Protein AF-0000000078027512 (afdb_homodimer)

InterPro domains:
  IPR004375 NanQ anomerase/TabA/YiaL family [PF04074] (1-149)
  IPR004375 NanQ anomerase/TabA/YiaL family [PTHR34986] (1-151)
  IPR004375 NanQ anomerase/TabA/YiaL family [TIGR00022] (1-151)
  IPR037012 NanQ anomerase/TabA/YiaL superfamily [G3DSA:2.60.120.370] (1-152)
  IPR049827 N-acetylneuraminate anomerase NanQ [NF040884] (1-154)

Organism: NCBI:txid82991

Structure (mmCIF, N/CA/C/O backbone):
data_AF-0000000078027512-model_v1
#
loop_
_entity.id
_entity.type
_entity.pdbx_description
1 polymer 'YhcH/YjgK/YiaL family protein'
#
loop_
_atom_site.group_PDB
_atom_site.id
_atom_site.type_symbol
_atom_site.label_atom_id
_atom_site.label_alt_id
_atom_site.label_comp_id
_atom_site.label_asym_id
_atom_site.label_entity_id
_atom_site.label_seq_id
_atom_site.pdbx_PDB_ins_code
_atom_site.Cartn_x
_atom_site.Cartn_y
_atom_site.Cartn_z
_atom_site.occupancy
_atom_site.B_iso_or_equiv
_atom_site.auth_seq_id
_atom_site.auth_comp_id
_atom_site.auth_asym_id
_atom_site.auth_atom_id
_atom_site.pdbx_PDB_model_num
ATOM 1 N N . MET A 1 1 ? 4.836 1.42 1.969 1 97.38 1 MET A N 1
ATOM 2 C CA . MET A 1 1 ? 3.561 2.121 1.865 1 97.38 1 MET A CA 1
ATOM 3 C C . MET A 1 1 ? 2.398 1.188 2.191 1 97.38 1 MET A C 1
ATOM 5 O O . MET A 1 1 ? 2.389 0.031 1.768 1 97.38 1 MET A O 1
ATOM 9 N N . ILE A 1 2 ? 1.496 1.7 2.986 1 98.06 2 ILE A N 1
ATOM 10 C CA . ILE A 1 2 ? 0.327 0.929 3.395 1 98.06 2 ILE A CA 1
ATOM 11 C C . ILE A 1 2 ? -0.944 1.715 3.08 1 98.06 2 ILE A C 1
ATOM 13 O O . ILE A 1 2 ? -1.036 2.906 3.385 1 98.06 2 ILE A O 1
ATOM 17 N N . LEU A 1 3 ? -1.846 1.094 2.449 1 98.25 3 LEU A N 1
ATOM 18 C CA . LEU A 1 3 ? -3.152 1.674 2.156 1 98.25 3 LEU A CA 1
ATOM 19 C C . LEU A 1 3 ? -4.254 0.942 2.914 1 98.25 3 LEU A C 1
ATOM 21 O O . LEU A 1 3 ? -4.262 -0.29 2.969 1 98.25 3 LEU A O 1
ATOM 25 N N . GLY A 1 4 ? -5.164 1.677 3.535 1 97.25 4 GLY A N 1
ATOM 26 C CA . GLY A 1 4 ? -6.273 1.046 4.23 1 97.25 4 GLY A CA 1
ATOM 27 C C . GLY A 1 4 ? -7.461 1.971 4.426 1 97.25 4 GLY A C 1
ATOM 28 O O . GLY A 1 4 ? -7.48 3.082 3.891 1 97.25 4 GLY A O 1
ATOM 29 N N . LYS A 1 5 ? -8.5 1.439 5.086 1 97.25 5 LYS A N 1
ATOM 30 C CA . LYS A 1 5 ? -9.703 2.17 5.484 1 97.25 5 LYS A CA 1
ATOM 31 C C . LYS A 1 5 ? -9.844 2.209 7.004 1 97.25 5 LYS A C 1
ATOM 33 O O . LYS A 1 5 ? -9.602 1.207 7.68 1 97.25 5 LYS A O 1
ATOM 38 N N . VAL A 1 6 ? -10.281 3.365 7.457 1 97.25 6 VAL A N 1
ATOM 39 C CA . VAL A 1 6 ? -10.383 3.551 8.898 1 97.25 6 VAL A CA 1
ATOM 40 C C . VAL A 1 6 ? -11.438 2.609 9.469 1 97.25 6 VAL A C 1
ATOM 42 O O . VAL A 1 6 ? -11.383 2.236 10.648 1 97.25 6 VAL A O 1
ATOM 45 N N . THR A 1 7 ? -12.367 2.193 8.672 1 94.88 7 THR A N 1
ATOM 46 C CA . THR A 1 7 ? -13.453 1.334 9.133 1 94.88 7 THR A CA 1
ATOM 47 C C . THR A 1 7 ? -12.969 -0.097 9.328 1 94.88 7 THR A C 1
ATOM 49 O O . THR A 1 7 ? -13.68 -0.931 9.891 1 94.88 7 THR A O 1
ATOM 52 N N . GLU A 1 8 ? -11.727 -0.392 8.977 1 93.38 8 GLU A N 1
ATOM 53 C CA . GLU A 1 8 ? -11.242 -1.769 9.016 1 93.38 8 GLU A CA 1
ATOM 54 C C . GLU A 1 8 ? -10.125 -1.932 10.039 1 93.38 8 GLU A C 1
ATOM 56 O O . GLU A 1 8 ? -9.438 -2.957 10.062 1 93.38 8 GLU A O 1
ATOM 61 N N . LEU A 1 9 ? -9.891 -1.016 10.805 1 94.31 9 LEU A N 1
ATOM 62 C CA . LEU A 1 9 ? -8.727 -0.993 11.695 1 94.31 9 LEU A CA 1
ATOM 63 C C . LEU A 1 9 ? -8.797 -2.127 12.711 1 94.31 9 LEU A C 1
ATOM 65 O O . LEU A 1 9 ? -7.77 -2.689 13.094 1 94.31 9 LEU A O 1
ATOM 69 N N . ASN A 1 10 ? -10 -2.5 13.094 1 89.75 10 ASN A N 1
ATOM 70 C CA . ASN A 1 10 ? -10.156 -3.504 14.141 1 89.75 10 ASN A CA 1
ATOM 71 C C . ASN A 1 10 ? -9.82 -4.902 13.625 1 89.75 10 ASN A C 1
ATOM 73 O O . ASN A 1 10 ? -9.406 -5.77 14.398 1 89.75 10 ASN A O 1
ATOM 77 N N . GLU A 1 11 ? -9.969 -5.109 12.367 1 85.12 11 GLU A N 1
ATOM 78 C CA . GLU A 1 11 ? -9.781 -6.441 11.805 1 85.12 11 GLU A CA 1
ATOM 79 C C . GLU A 1 11 ? -8.5 -6.512 10.977 1 85.12 11 GLU A C 1
ATOM 81 O O . GLU A 1 11 ? -8.195 -7.547 10.375 1 85.12 11 GLU A O 1
ATOM 86 N N . GLN A 1 12 ? -7.801 -5.473 11.062 1 86.38 12 GLN A N 1
ATOM 87 C CA . GLN A 1 12 ? -6.605 -5.398 10.234 1 86.38 12 GLN A CA 1
ATOM 88 C C . GLN A 1 12 ? -5.48 -6.258 10.812 1 86.38 12 GLN A C 1
ATOM 90 O O . GLN A 1 12 ? -5.125 -6.117 11.984 1 86.38 12 GLN A O 1
ATOM 95 N N . SER A 1 13 ? -4.887 -7.078 9.969 1 89.56 13 SER A N 1
ATOM 96 C CA . SER A 1 13 ? -3.844 -7.977 10.445 1 89.56 13 SER A CA 1
ATOM 97 C C . SER A 1 13 ? -2.531 -7.754 9.703 1 89.56 13 SER A C 1
ATOM 99 O O . SER A 1 13 ? -1.524 -8.398 10.008 1 89.56 13 SER A O 1
ATOM 101 N N . GLY A 1 14 ? -2.529 -6.918 8.828 1 94.06 14 GLY A N 1
ATOM 102 C CA . GLY A 1 14 ? -1.329 -6.711 8.031 1 94.06 14 GLY A CA 1
ATOM 103 C C . GLY A 1 14 ? -0.45 -5.594 8.562 1 94.06 14 GLY A C 1
ATOM 104 O O . GLY A 1 14 ? 0.745 -5.543 8.266 1 94.06 14 GLY A O 1
ATOM 105 N N . ILE A 1 15 ? -0.996 -4.773 9.352 1 96 15 ILE A N 1
ATOM 106 C CA . ILE A 1 15 ? -0.313 -3.576 9.836 1 96 15 ILE A CA 1
ATOM 107 C C . ILE A 1 15 ? 0.211 -3.814 11.25 1 96 15 ILE A C 1
ATOM 109 O O . ILE A 1 15 ? -0.45 -4.469 12.062 1 96 15 ILE A O 1
ATOM 113 N N . ALA A 1 16 ? 1.387 -3.297 11.531 1 94.88 16 ALA A N 1
ATOM 114 C CA . ALA A 1 16 ? 1.956 -3.408 12.875 1 94.88 16 ALA A CA 1
ATOM 115 C C . ALA A 1 16 ? 0.979 -2.895 13.93 1 94.88 16 ALA A C 1
ATOM 117 O O . ALA A 1 16 ? 0.41 -1.811 13.781 1 94.88 16 ALA A O 1
ATOM 118 N N . PRO A 1 17 ? 0.836 -3.641 15.039 1 93.75 17 PRO A N 1
ATOM 119 C CA . PRO A 1 17 ? -0.148 -3.268 16.062 1 93.75 17 PRO A CA 1
ATOM 120 C C . PRO A 1 17 ? 0.073 -1.859 16.609 1 93.75 17 PRO A C 1
ATOM 122 O O . PRO A 1 17 ? -0.893 -1.147 16.891 1 93.75 17 PRO A O 1
ATOM 125 N N . GLN A 1 18 ? 1.284 -1.443 16.719 1 94 18 GLN A N 1
ATOM 126 C CA . GLN A 1 18 ? 1.573 -0.115 17.25 1 94 18 GLN A CA 1
ATOM 127 C C . GLN A 1 18 ? 1.031 0.975 16.328 1 94 18 GLN A C 1
ATOM 129 O O . GLN A 1 18 ? 0.491 1.979 16.797 1 94 18 GLN A O 1
ATOM 134 N N . LEU A 1 19 ? 1.172 0.803 15.07 1 96.12 19 LEU A N 1
ATOM 135 C CA . LEU A 1 19 ? 0.655 1.777 14.109 1 96.12 19 LEU A CA 1
ATOM 136 C C . LEU A 1 19 ? -0.869 1.811 14.141 1 96.12 19 LEU A C 1
ATOM 138 O O . LEU A 1 19 ? -1.472 2.885 14.07 1 96.12 19 LEU A O 1
ATOM 142 N N . LEU A 1 20 ? -1.466 0.638 14.266 1 96.44 20 LEU A N 1
ATOM 143 C CA . LEU A 1 20 ? -2.92 0.578 14.383 1 96.44 20 LEU A CA 1
ATOM 144 C C . LEU A 1 20 ? -3.404 1.355 15.602 1 96.44 20 LEU A C 1
ATOM 146 O O . LEU A 1 20 ? -4.379 2.104 15.516 1 96.44 20 LEU A O 1
ATOM 150 N N . ALA A 1 21 ? -2.715 1.137 16.656 1 96.19 21 ALA A N 1
ATOM 151 C CA . ALA A 1 21 ? -3.07 1.834 17.891 1 96.19 21 ALA A CA 1
ATOM 152 C C . ALA A 1 21 ? -2.951 3.346 17.719 1 96.19 21 ALA A C 1
ATOM 154 O O . ALA A 1 21 ? -3.799 4.102 18.203 1 96.19 21 ALA A O 1
ATOM 155 N N . ILE A 1 22 ? -1.945 3.791 17.062 1 97.38 22 ILE A N 1
ATOM 156 C CA . ILE A 1 22 ? -1.698 5.215 16.859 1 97.38 22 ILE A CA 1
ATOM 157 C C . ILE A 1 22 ? -2.803 5.805 15.984 1 97.38 22 ILE A C 1
ATOM 159 O O . ILE A 1 22 ? -3.324 6.883 16.281 1 97.38 22 ILE A O 1
ATOM 163 N N . ILE A 1 23 ? -3.168 5.137 14.914 1 98.25 23 ILE A N 1
ATOM 164 C CA . ILE A 1 23 ? -4.238 5.605 14.047 1 98.25 23 ILE A CA 1
ATOM 165 C C . ILE A 1 23 ? -5.539 5.723 14.836 1 98.25 23 ILE A C 1
ATOM 167 O O . ILE A 1 23 ? -6.234 6.734 14.758 1 98.25 23 ILE A O 1
ATOM 171 N N . LYS A 1 24 ? -5.867 4.664 15.609 1 97.94 24 LYS A N 1
ATOM 172 C CA . LYS A 1 24 ? -7.082 4.668 16.422 1 97.94 24 LYS A CA 1
ATOM 173 C C . LYS A 1 24 ? -7.082 5.828 17.406 1 97.94 24 LYS A C 1
ATOM 175 O O . LYS A 1 24 ? -8.102 6.496 17.578 1 97.94 24 LYS A O 1
ATOM 180 N N . GLN A 1 25 ? -5.945 6.027 18.031 1 98.06 25 GLN A N 1
ATOM 181 C CA . GLN A 1 25 ? -5.812 7.129 18.969 1 98.06 25 GLN A CA 1
ATOM 182 C C . GLN A 1 25 ? -6.066 8.469 18.281 1 98.06 25 GLN A C 1
ATOM 184 O O . GLN A 1 25 ? -6.773 9.328 18.828 1 98.06 25 GLN A O 1
ATOM 189 N N . ALA A 1 26 ? -5.484 8.68 17.188 1 98.5 26 ALA A N 1
ATOM 190 C CA . ALA A 1 26 ? -5.656 9.93 16.438 1 98.5 26 ALA A CA 1
ATOM 191 C C . ALA A 1 26 ? -7.113 10.125 16.031 1 98.5 26 ALA A C 1
ATOM 193 O O . ALA A 1 26 ? -7.656 11.227 16.156 1 98.5 26 ALA A O 1
ATOM 194 N N . LEU A 1 27 ? -7.754 9.078 15.586 1 98.25 27 LEU A N 1
ATOM 195 C CA . LEU A 1 27 ? -9.133 9.148 15.109 1 98.25 27 LEU A CA 1
ATOM 196 C C . LEU A 1 27 ? -10.086 9.422 16.266 1 98.25 27 LEU A C 1
ATOM 198 O O . LEU A 1 27 ? -11.133 10.047 16.078 1 98.25 27 LEU A O 1
ATOM 202 N N . ALA A 1 28 ? -9.742 8.922 17.391 1 98 28 ALA A N 1
ATOM 203 C CA . ALA A 1 28 ? -10.57 9.141 18.578 1 98 28 ALA A CA 1
ATOM 204 C C . ALA A 1 28 ? -10.68 10.633 18.891 1 98 28 ALA A C 1
ATOM 206 O O . ALA A 1 28 ? -11.625 11.062 19.562 1 98 28 ALA A O 1
ATOM 207 N N . LEU A 1 29 ? -9.766 11.477 18.406 1 98.25 29 LEU A N 1
ATOM 208 C CA . LEU A 1 29 ? -9.797 12.914 18.625 1 98.25 29 LEU A CA 1
ATOM 209 C C . LEU A 1 29 ? -10.742 13.594 17.641 1 98.25 29 LEU A C 1
ATOM 211 O O . LEU A 1 29 ? -10.922 14.812 17.688 1 98.25 29 LEU A O 1
ATOM 215 N N . ARG A 1 30 ? -11.32 12.891 16.734 1 98.38 30 ARG A N 1
ATOM 216 C CA . ARG A 1 30 ? -12.297 13.367 15.758 1 98.38 30 ARG A CA 1
ATOM 217 C C . ARG A 1 30 ? -11.719 14.5 14.922 1 98.38 30 ARG A C 1
ATOM 219 O O . ARG A 1 30 ? -12.234 15.617 14.938 1 98.38 30 ARG A O 1
ATOM 226 N N . PRO A 1 31 ? -10.727 14.117 14.133 1 98.44 31 PRO A N 1
ATOM 227 C CA . PRO A 1 31 ? -10.031 15.148 13.367 1 98.44 31 PRO A CA 1
ATOM 228 C C . PRO A 1 31 ? -10.977 15.977 12.5 1 98.44 31 PRO A C 1
ATOM 230 O O . PRO A 1 31 ? -10.688 17.141 12.195 1 98.44 31 PRO A O 1
ATOM 233 N N . GLU A 1 32 ? -12.086 15.445 12.086 1 97.69 32 GLU A N 1
ATOM 234 C CA . GLU A 1 32 ? -13.047 16.156 11.25 1 97.69 32 GLU A CA 1
ATOM 235 C C . GLU A 1 32 ? -13.633 17.359 11.984 1 97.69 32 GLU A C 1
ATOM 237 O O . GLU A 1 32 ? -14.211 18.25 11.367 1 97.69 32 GLU A O 1
ATOM 242 N N . THR A 1 33 ? -13.5 17.406 13.297 1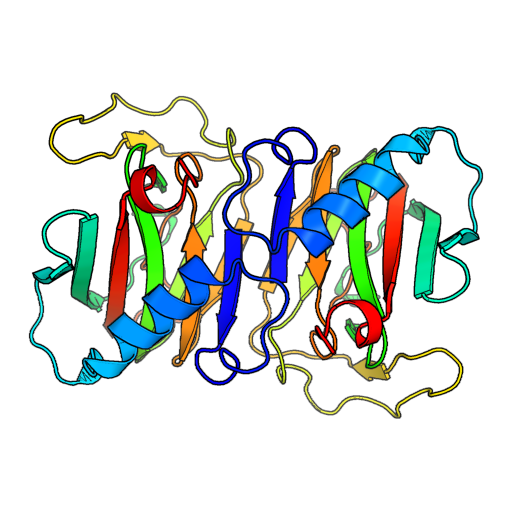 98.12 33 THR A N 1
ATOM 243 C CA . THR A 1 33 ? -14.086 18.469 14.102 1 98.12 33 THR A CA 1
ATOM 244 C C . THR A 1 33 ? -13.008 19.438 14.57 1 98.12 33 THR A C 1
ATOM 246 O O . THR A 1 33 ? -13.312 20.453 15.219 1 98.12 33 THR A O 1
ATOM 249 N N . LEU A 1 34 ? -11.789 19.172 14.328 1 98.12 34 LEU A N 1
ATOM 250 C CA . LEU A 1 34 ? -10.68 19.984 14.812 1 98.12 34 LEU A CA 1
ATOM 251 C C . LEU A 1 34 ? -10.375 21.125 13.844 1 98.12 34 LEU A C 1
ATOM 253 O O . LEU A 1 34 ? -10.586 20.984 12.633 1 98.12 34 LEU A O 1
ATOM 257 N N . SER A 1 35 ? -9.883 22.234 14.375 1 97.75 35 SER A N 1
ATOM 258 C CA . SER A 1 35 ? -9.414 23.344 13.539 1 97.75 35 SER A CA 1
ATOM 259 C C . SER A 1 35 ? -8.148 22.953 12.773 1 97.75 35 SER A C 1
ATOM 261 O O . SER A 1 35 ? -7.414 22.062 13.188 1 97.75 35 SER A O 1
ATOM 263 N N . ALA A 1 36 ? -7.941 23.672 11.711 1 97.94 36 ALA A N 1
ATOM 264 C CA . ALA A 1 36 ? -6.707 23.469 10.961 1 97.94 36 ALA A CA 1
ATOM 265 C C . ALA A 1 36 ? -5.484 23.781 11.82 1 97.94 36 ALA A C 1
ATOM 267 O O . ALA A 1 36 ? -5.512 24.703 12.633 1 97.94 36 ALA A O 1
ATOM 268 N N . GLY A 1 37 ? -4.441 23.031 11.578 1 98.31 37 GLY A N 1
ATOM 269 C CA . GLY A 1 37 ? -3.211 23.234 12.328 1 98.31 37 GLY A CA 1
ATOM 270 C C . GLY A 1 37 ? -2.74 22 13.055 1 98.31 37 GLY A C 1
ATOM 271 O O . GLY A 1 37 ? -3.229 20.891 12.797 1 98.31 37 GLY A O 1
ATOM 272 N N . ARG A 1 38 ? -1.693 22.172 13.906 1 98.19 38 ARG A N 1
ATOM 273 C CA . ARG A 1 38 ? -1.046 21.078 14.625 1 98.19 38 ARG A CA 1
ATOM 274 C C . ARG A 1 38 ? -1.801 20.734 15.906 1 98.19 38 ARG A C 1
ATOM 276 O O . ARG A 1 38 ? -2.18 21.625 16.656 1 98.19 38 ARG A O 1
ATOM 283 N N . HIS A 1 39 ? -2.045 19.516 16.141 1 98.56 39 HIS A N 1
ATOM 284 C CA . HIS A 1 39 ? -2.629 18.969 17.359 1 98.56 39 HIS A CA 1
ATOM 285 C C . HIS A 1 39 ? -1.758 17.859 17.953 1 98.56 39 HIS A C 1
ATOM 287 O O . HIS A 1 39 ? -1.543 16.828 17.312 1 98.56 39 HIS A O 1
ATOM 293 N N . GLU A 1 40 ? -1.324 18.031 19.188 1 98 40 GLU A N 1
ATOM 294 C CA . GLU A 1 40 ? -0.452 17.047 19.828 1 98 40 GLU A CA 1
ATOM 295 C C . GLU A 1 40 ? -1.237 15.828 20.281 1 98 40 GLU A C 1
ATOM 297 O O . GLU A 1 40 ? -2.369 15.945 20.766 1 98 40 GLU A O 1
ATOM 302 N N . ILE A 1 41 ? -0.723 14.727 20.188 1 97.31 41 ILE A N 1
ATOM 303 C CA . ILE A 1 41 ? -1.259 13.469 20.703 1 97.31 41 ILE A CA 1
ATOM 304 C C . ILE A 1 41 ? -0.346 12.93 21.797 1 97.31 41 ILE A C 1
ATOM 306 O O . ILE A 1 41 ? -0.803 12.641 22.906 1 97.31 41 ILE A O 1
ATOM 310 N N . ASP A 1 42 ? 0.931 12.797 21.578 1 96.69 42 ASP A N 1
ATOM 311 C CA . ASP A 1 42 ? 1.979 12.422 22.531 1 96.69 42 ASP A CA 1
ATOM 312 C C . ASP A 1 42 ? 3.219 13.297 22.344 1 96.69 42 ASP A C 1
ATOM 314 O O . ASP A 1 42 ? 4.289 12.789 22 1 96.69 42 ASP A O 1
ATOM 318 N N . GLY A 1 43 ? 3.01 14.578 22.609 1 95.94 43 GLY A N 1
ATOM 319 C CA . GLY A 1 43 ? 4.082 15.547 22.438 1 95.94 43 GLY A CA 1
ATOM 320 C C . GLY A 1 43 ? 4.602 15.617 21.016 1 95.94 43 GLY A C 1
ATOM 321 O O . GLY A 1 43 ? 3.816 15.727 20.078 1 95.94 43 GLY A O 1
ATOM 322 N N . ASP A 1 44 ? 5.988 15.539 20.922 1 95.81 44 ASP A N 1
ATOM 323 C CA . ASP A 1 44 ? 6.629 15.625 19.609 1 95.81 44 ASP A CA 1
ATOM 324 C C . ASP A 1 44 ? 6.789 14.242 18.984 1 95.81 44 ASP A C 1
ATOM 326 O O . ASP A 1 44 ? 7.164 14.117 17.828 1 95.81 44 ASP A O 1
ATOM 330 N N . ASP A 1 45 ? 6.418 13.273 19.719 1 97.06 45 ASP A N 1
ATOM 331 C CA . ASP A 1 45 ? 6.562 11.922 19.188 1 97.06 45 ASP A CA 1
ATOM 332 C C . ASP A 1 45 ? 5.406 11.57 18.25 1 97.06 45 ASP A C 1
ATOM 334 O O . ASP A 1 45 ? 5.594 10.859 17.266 1 97.06 45 ASP A O 1
ATOM 338 N N . ILE A 1 46 ? 4.254 11.992 18.594 1 98.19 46 ILE A N 1
ATOM 339 C CA . ILE A 1 46 ? 3.057 11.781 17.797 1 98.19 46 ILE A CA 1
ATOM 340 C C . ILE A 1 46 ? 2.191 13.039 17.797 1 98.19 46 ILE A C 1
ATOM 342 O O . ILE A 1 46 ? 1.818 13.531 18.875 1 98.19 46 ILE A O 1
ATOM 346 N N . PHE A 1 47 ? 1.937 13.539 16.656 1 98.56 47 PHE A N 1
ATOM 347 C CA . PHE A 1 47 ? 1.011 14.656 16.5 1 98.56 47 PHE A CA 1
ATOM 348 C C . PHE A 1 47 ? 0.308 14.586 15.148 1 98.56 47 PHE A C 1
ATOM 350 O O . PHE A 1 47 ? 0.619 13.727 14.328 1 98.56 47 PHE A O 1
ATOM 357 N N . MET A 1 48 ? -0.68 15.422 14.922 1 98.69 48 MET A N 1
ATOM 358 C CA . MET A 1 48 ? -1.365 15.438 13.633 1 98.69 48 MET A CA 1
ATOM 359 C C . MET A 1 48 ? -1.55 16.875 13.133 1 98.69 48 MET A C 1
ATOM 361 O O . MET A 1 48 ? -1.759 17.781 13.93 1 98.69 48 MET A O 1
ATOM 365 N N . ASN A 1 49 ? -1.381 17.078 11.93 1 98.62 49 ASN A N 1
ATOM 366 C CA . ASN A 1 49 ? -1.731 18.312 11.234 1 98.62 49 ASN A CA 1
ATOM 367 C C . ASN A 1 49 ? -3.059 18.172 10.492 1 98.62 49 ASN A C 1
ATOM 369 O O . ASN A 1 49 ? -3.205 17.312 9.617 1 98.62 49 ASN A O 1
ATOM 373 N N . VAL A 1 50 ? -3.992 18.953 10.914 1 98.75 50 VAL A N 1
ATOM 374 C CA . VAL A 1 50 ? -5.27 19.016 10.211 1 98.75 50 VAL A CA 1
ATOM 375 C C . VAL A 1 50 ? -5.242 20.156 9.188 1 98.75 50 VAL A C 1
ATOM 377 O O . VAL A 1 50 ? -4.828 21.266 9.5 1 98.75 50 VAL A O 1
ATOM 380 N N . MET A 1 51 ? -5.688 19.844 7.98 1 98.44 51 MET A N 1
ATOM 381 C CA . MET A 1 51 ? -5.562 20.828 6.914 1 98.44 51 MET A CA 1
ATOM 382 C C . MET A 1 51 ? -6.762 20.766 5.969 1 98.44 51 MET A C 1
ATOM 384 O O . MET A 1 51 ? -7.324 19.703 5.746 1 98.44 51 MET A O 1
ATOM 388 N N . THR A 1 52 ? -7.125 21.891 5.422 1 98.5 52 THR A N 1
ATOM 389 C CA . THR A 1 52 ? -8.094 22.062 4.344 1 98.5 52 THR A CA 1
ATOM 390 C C . THR A 1 52 ? -7.508 22.922 3.219 1 98.5 52 THR A C 1
ATOM 392 O O . THR A 1 52 ? -7.039 24.031 3.455 1 98.5 52 THR A O 1
ATOM 395 N N . PHE A 1 53 ? -7.488 22.391 2.01 1 98.62 53 PHE A N 1
ATOM 396 C CA . PHE A 1 53 ? -6.93 23.141 0.892 1 98.62 53 PHE A CA 1
ATOM 397 C C . PHE A 1 53 ? -7.438 22.594 -0.436 1 98.62 53 PHE A C 1
ATOM 399 O O . PHE A 1 53 ? -8.062 21.531 -0.479 1 98.62 53 PHE A O 1
ATOM 406 N N . GLU A 1 54 ? -7.23 23.266 -1.463 1 98.75 54 GLU A N 1
ATOM 407 C CA . GLU A 1 54 ? -7.605 22.844 -2.809 1 98.75 54 GLU A CA 1
ATOM 408 C C . GLU A 1 54 ? -6.551 21.922 -3.414 1 98.75 54 GLU A C 1
ATOM 410 O O . GLU A 1 54 ? -5.352 22.188 -3.311 1 98.75 54 GLU A O 1
ATOM 415 N N . THR A 1 55 ? -6.969 20.828 -3.982 1 98.81 55 THR A N 1
ATOM 416 C CA . THR A 1 55 ? -6.027 19.969 -4.684 1 98.81 55 THR A CA 1
ATOM 417 C C . THR A 1 55 ? -5.418 20.703 -5.883 1 98.81 55 THR A C 1
ATOM 419 O O . THR A 1 55 ? -6.008 21.656 -6.402 1 98.81 55 THR A O 1
ATOM 422 N N . ALA A 1 56 ? -4.273 20.281 -6.297 1 98.81 56 ALA A N 1
ATOM 423 C CA . ALA A 1 56 ? -3.566 20.922 -7.41 1 98.81 56 ALA A CA 1
ATOM 424 C C . ALA A 1 56 ? -3.078 19.875 -8.414 1 98.81 56 ALA A C 1
ATOM 426 O O . ALA A 1 56 ? -3.039 18.688 -8.109 1 98.81 56 ALA A O 1
ATOM 427 N N . GLU A 1 57 ? -2.713 20.328 -9.555 1 98.62 57 GLU A N 1
ATOM 428 C CA . GLU A 1 57 ? -2.158 19.438 -10.562 1 98.62 57 GLU A CA 1
ATOM 429 C C . GLU A 1 57 ? -0.894 18.75 -10.055 1 98.62 57 GLU A C 1
ATOM 431 O O . GLU A 1 57 ? -0.012 19.406 -9.492 1 98.62 57 GLU A O 1
ATOM 436 N N . PRO A 1 58 ? -0.801 17.484 -10.305 1 98 58 PRO A N 1
ATOM 437 C CA . PRO A 1 58 ? 0.405 16.781 -9.859 1 98 58 PRO A CA 1
ATOM 438 C C . PRO A 1 58 ? 1.688 17.438 -10.367 1 98 58 PRO A C 1
ATOM 440 O O . PRO A 1 58 ? 2.689 17.484 -9.648 1 98 58 PRO A O 1
ATOM 443 N N . GLU A 1 59 ? 1.683 17.906 -11.578 1 97 59 GLU A N 1
ATOM 444 C CA . GLU A 1 59 ? 2.873 18.469 -12.211 1 97 59 GLU A CA 1
ATOM 445 C C . GLU A 1 59 ? 3.314 19.75 -11.516 1 97 59 GLU A C 1
ATOM 447 O O . GLU A 1 59 ? 4.453 20.188 -11.68 1 97 59 GLU A O 1
ATOM 452 N N . SER A 1 60 ? 2.424 20.406 -10.812 1 97.94 60 SER A N 1
ATOM 453 C CA . SER A 1 60 ? 2.738 21.656 -10.133 1 97.94 60 SER A CA 1
ATOM 454 C C . SER A 1 60 ? 3.295 21.406 -8.734 1 97.94 60 SER A C 1
ATOM 456 O O . SER A 1 60 ? 3.682 22.344 -8.039 1 97.94 60 SER A O 1
ATOM 458 N N . LYS A 1 61 ? 3.363 20.188 -8.297 1 98.06 61 LYS A N 1
ATOM 459 C CA . LYS A 1 61 ? 3.807 19.828 -6.953 1 98.06 61 LYS A CA 1
ATOM 460 C C . LYS A 1 61 ? 5.086 19 -7.004 1 98.06 61 LYS A C 1
ATOM 462 O O . LYS A 1 61 ? 5.441 18.453 -8.055 1 98.06 61 LYS A O 1
ATOM 467 N N . ARG A 1 62 ? 5.715 18.906 -5.859 1 98.44 62 ARG A N 1
ATOM 468 C CA . ARG A 1 62 ? 6.934 18.109 -5.715 1 98.44 62 ARG A CA 1
ATOM 469 C C . ARG A 1 62 ? 6.742 17 -4.691 1 98.44 62 ARG A C 1
ATOM 471 O O . ARG A 1 62 ? 5.82 17.047 -3.875 1 98.44 62 ARG A O 1
ATOM 478 N N . TYR A 1 63 ? 7.574 15.977 -4.867 1 98.75 63 TYR A N 1
ATOM 479 C CA . TYR A 1 63 ? 7.602 14.93 -3.857 1 98.75 63 TYR A CA 1
ATOM 480 C C . TYR A 1 63 ? 8.336 15.391 -2.607 1 98.75 63 TYR A C 1
ATOM 482 O O . TYR A 1 63 ? 9.367 16.062 -2.697 1 98.75 63 TYR A O 1
ATOM 490 N N . GLU A 1 64 ? 7.832 15 -1.509 1 98.62 64 GLU A N 1
ATOM 491 C CA . GLU A 1 64 ? 8.531 15.188 -0.243 1 98.62 64 GLU A CA 1
ATOM 492 C C . GLU A 1 64 ? 8.867 13.852 0.408 1 98.62 64 GLU A C 1
ATOM 494 O O . GLU A 1 64 ? 8.172 12.859 0.18 1 98.62 64 GLU A O 1
ATOM 499 N N . GLN A 1 65 ? 9.812 13.859 1.177 1 97.38 65 GLN A N 1
ATOM 500 C CA . GLN A 1 65 ? 10.18 12.703 1.982 1 97.38 65 GLN A CA 1
ATOM 501 C C . GLN A 1 65 ? 10.727 13.125 3.344 1 97.38 65 GLN A C 1
ATOM 503 O O . GLN A 1 65 ? 11.305 14.203 3.475 1 97.38 65 GLN A O 1
ATOM 508 N N . HIS A 1 66 ? 10.461 12.305 4.309 1 98.06 66 HIS A N 1
ATOM 509 C CA . HIS A 1 66 ? 10.906 12.562 5.676 1 98.06 66 HIS A CA 1
ATOM 510 C C . HIS A 1 66 ? 11.914 11.516 6.133 1 98.06 66 HIS A C 1
ATOM 512 O O . HIS A 1 66 ? 12 10.43 5.547 1 98.06 66 HIS A O 1
ATOM 518 N N . ARG A 1 67 ? 12.727 11.852 7.195 1 96.25 67 ARG A N 1
ATOM 519 C CA . ARG A 1 67 ? 13.703 10.914 7.746 1 96.25 67 ARG A CA 1
ATOM 520 C C . ARG A 1 67 ? 13.352 10.539 9.18 1 96.25 67 ARG A C 1
ATOM 522 O O . ARG A 1 67 ? 13.68 9.445 9.641 1 96.25 67 ARG A O 1
ATOM 529 N N . GLU A 1 68 ? 12.695 11.398 9.82 1 96.75 68 GLU A N 1
ATOM 530 C CA . GLU A 1 68 ? 12.461 11.219 11.25 1 96.75 68 GLU A CA 1
ATOM 531 C C . GLU A 1 68 ? 11.039 10.719 11.516 1 96.75 68 GLU A C 1
ATOM 533 O O . GLU A 1 68 ? 10.82 9.914 12.422 1 96.75 68 GLU A O 1
ATOM 538 N N . TYR A 1 69 ? 10.133 11.219 10.727 1 97.56 69 TYR A N 1
ATOM 539 C CA . TYR A 1 69 ? 8.727 10.898 10.961 1 97.56 69 TYR A CA 1
ATOM 540 C C . TYR A 1 69 ? 8.156 10.07 9.812 1 97.56 69 TYR A C 1
ATOM 542 O O . TYR A 1 69 ? 8.539 10.266 8.656 1 97.56 69 TYR A O 1
ATOM 550 N N . LEU A 1 70 ? 7.312 9.18 10.148 1 97.31 70 LEU A N 1
ATOM 551 C CA . LEU A 1 70 ? 6.434 8.664 9.102 1 97.31 70 LEU A CA 1
ATOM 552 C C . LEU A 1 70 ? 5.133 9.461 9.047 1 97.31 70 LEU A C 1
ATOM 554 O O . LEU A 1 70 ? 4.754 10.109 10.023 1 97.31 70 LEU A O 1
ATOM 558 N N . ASP A 1 71 ? 4.523 9.484 7.898 1 98.44 71 ASP A N 1
ATOM 559 C CA . ASP A 1 71 ? 3.264 10.18 7.652 1 98.44 71 ASP A CA 1
ATOM 560 C C . ASP A 1 71 ? 2.107 9.195 7.508 1 98.44 71 ASP A C 1
ATOM 562 O O . ASP A 1 71 ? 2.156 8.289 6.672 1 98.44 71 ASP A O 1
ATOM 566 N N . ILE A 1 72 ? 1.107 9.359 8.273 1 98.69 72 ILE A N 1
ATOM 567 C CA . ILE A 1 72 ? -0.173 8.703 8.023 1 98.69 72 ILE A CA 1
ATOM 568 C C . ILE A 1 72 ? -1.181 9.727 7.5 1 98.69 72 ILE A C 1
ATOM 570 O O . ILE A 1 72 ? -1.66 10.578 8.258 1 98.69 72 ILE A O 1
ATOM 574 N N . GLN A 1 73 ? -1.442 9.656 6.246 1 98.81 73 GLN A N 1
ATOM 575 C CA . GLN A 1 73 ? -2.389 10.539 5.57 1 98.81 73 GLN A CA 1
ATOM 576 C C . GLN A 1 73 ? -3.811 9.992 5.664 1 98.81 73 GLN A C 1
ATOM 578 O O . GLN A 1 73 ? -4.098 8.906 5.164 1 98.81 73 GLN A O 1
ATOM 583 N N . VAL A 1 74 ? -4.688 10.695 6.289 1 98.88 74 VAL A N 1
ATOM 584 C CA . VAL A 1 74 ? -6.09 10.297 6.398 1 98.88 74 VAL A CA 1
ATOM 585 C C . VAL A 1 74 ? -6.969 11.312 5.676 1 98.88 74 VAL A C 1
ATOM 587 O O . VAL A 1 74 ? -7 12.492 6.043 1 98.88 74 VAL A O 1
ATOM 590 N N . LEU A 1 75 ? -7.691 10.867 4.742 1 98.94 75 LEU A N 1
ATOM 591 C CA . LEU A 1 75 ? -8.578 11.781 4.031 1 98.94 75 LEU A CA 1
ATOM 592 C C . LEU A 1 75 ? -9.938 11.859 4.715 1 98.94 75 LEU A C 1
ATOM 594 O O . LEU A 1 75 ? -10.602 10.836 4.91 1 98.94 75 LEU A O 1
ATOM 598 N N . ILE A 1 76 ? -10.328 13.008 5.039 1 98.75 76 ILE A N 1
ATOM 599 C CA . ILE A 1 76 ? -11.57 13.227 5.77 1 98.75 76 ILE A CA 1
ATOM 600 C C . ILE A 1 76 ? -12.695 13.562 4.789 1 98.75 76 ILE A C 1
ATOM 602 O O . ILE A 1 76 ? -13.797 13.016 4.891 1 98.75 76 ILE A O 1
ATOM 606 N N . SER A 1 77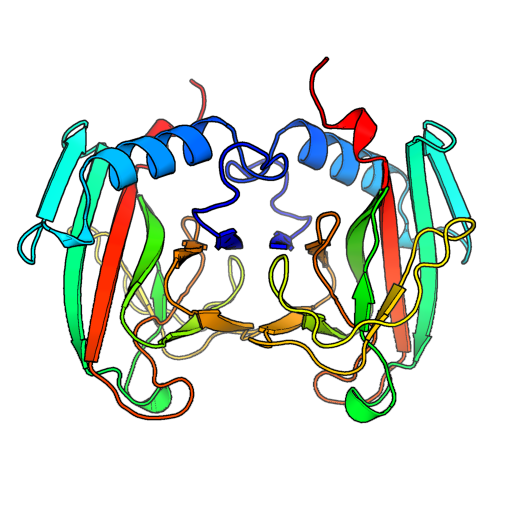 ? -12.469 14.445 3.85 1 98.62 77 SER A N 1
ATOM 607 C CA . SER A 1 77 ? -13.453 14.781 2.826 1 98.62 77 SER A CA 1
ATOM 608 C C . SER A 1 77 ? -12.781 15.109 1.499 1 98.62 77 SER A C 1
ATOM 610 O O . SER A 1 77 ? -11.617 15.508 1.469 1 98.62 77 SER A O 1
ATOM 612 N N . GLY A 1 78 ? -13.602 14.938 0.398 1 98.44 78 GLY A N 1
ATOM 613 C CA . GLY A 1 78 ? -13.109 15.141 -0.956 1 98.44 78 GLY A CA 1
ATOM 614 C C . GLY A 1 78 ? -12.469 13.898 -1.549 1 98.44 78 GLY A C 1
ATOM 615 O O . GLY A 1 78 ? -12.805 12.781 -1.165 1 98.44 78 GLY A O 1
ATOM 616 N N . GLU A 1 79 ? -11.688 14.109 -2.641 1 98.62 79 GLU A N 1
ATOM 617 C CA . GLU A 1 79 ? -10.906 13.078 -3.309 1 98.62 79 GLU A CA 1
ATOM 618 C C . GLU A 1 79 ? -9.477 13.555 -3.562 1 98.62 79 GLU A C 1
ATOM 620 O O . GLU A 1 79 ? -9.258 14.703 -3.936 1 98.62 79 GLU A O 1
ATOM 625 N N . GLU A 1 80 ? -8.602 12.633 -3.352 1 98.75 80 GLU A N 1
ATOM 626 C CA . GLU A 1 80 ? -7.195 13.023 -3.441 1 98.75 80 GLU A CA 1
ATOM 627 C C . GLU A 1 80 ? -6.375 11.977 -4.184 1 98.75 80 GLU A C 1
ATOM 629 O O . GLU A 1 80 ? -6.512 10.781 -3.93 1 98.75 80 GLU A O 1
ATOM 634 N N . ARG A 1 81 ? -5.586 12.438 -5.051 1 98.75 81 ARG A N 1
ATOM 635 C CA . ARG A 1 81 ? -4.531 11.617 -5.641 1 98.75 81 ARG A CA 1
ATOM 636 C C . ARG A 1 81 ? -3.205 11.836 -4.922 1 98.75 81 ARG A C 1
ATOM 638 O O . ARG A 1 81 ? -2.848 12.969 -4.594 1 98.75 81 ARG A O 1
ATOM 645 N N . ILE A 1 82 ? -2.486 10.812 -4.633 1 98.75 82 ILE A N 1
ATOM 646 C CA . ILE A 1 82 ? -1.138 10.867 -4.082 1 98.75 82 ILE A CA 1
ATOM 647 C C . ILE A 1 82 ? -0.191 10.039 -4.949 1 98.75 82 ILE A C 1
ATOM 649 O O . ILE A 1 82 ? -0.387 8.836 -5.121 1 98.75 82 ILE A O 1
ATOM 653 N N . ASP A 1 83 ? 0.785 10.68 -5.512 1 98.62 83 ASP A N 1
ATOM 654 C CA . ASP A 1 83 ? 1.881 9.961 -6.152 1 98.62 83 ASP A CA 1
ATOM 655 C C . ASP A 1 83 ? 3 9.664 -5.156 1 98.62 83 ASP A C 1
ATOM 657 O O . ASP A 1 83 ? 3.279 10.477 -4.27 1 98.62 83 ASP A O 1
ATOM 661 N N . PHE A 1 84 ? 3.584 8.508 -5.328 1 98.81 84 PHE A N 1
ATOM 662 C CA . PHE A 1 84 ? 4.664 8.18 -4.406 1 98.81 84 PHE A CA 1
ATOM 663 C C . PHE A 1 84 ? 5.637 7.195 -5.043 1 98.81 84 PHE A C 1
ATOM 665 O O . PHE A 1 84 ? 5.43 6.75 -6.172 1 98.81 84 PHE A O 1
ATOM 672 N N . GLY A 1 85 ? 6.727 6.977 -4.402 1 98.06 85 GLY A N 1
ATOM 673 C CA . GLY A 1 85 ? 7.691 5.934 -4.719 1 98.06 85 GLY A CA 1
ATOM 674 C C . GLY A 1 85 ? 8.141 5.145 -3.506 1 98.06 85 GLY A C 1
ATOM 675 O O . GLY A 1 85 ? 8.062 5.633 -2.377 1 98.06 85 GLY A O 1
ATOM 676 N N . PRO A 1 86 ? 8.523 3.867 -3.816 1 96.62 86 PRO A N 1
ATOM 677 C CA . PRO A 1 86 ? 9.094 3.096 -2.709 1 96.62 86 PRO A CA 1
ATOM 678 C C . PRO A 1 86 ? 10.406 3.682 -2.193 1 96.62 86 PRO A C 1
ATOM 680 O O . PRO A 1 86 ? 10.883 4.695 -2.713 1 96.62 86 PRO A O 1
ATOM 683 N N . LEU A 1 87 ? 10.875 3.102 -1.096 1 94.12 87 LEU A N 1
ATOM 684 C CA . LEU A 1 87 ? 12.133 3.533 -0.505 1 94.12 87 LEU A CA 1
ATOM 685 C C . LEU A 1 87 ? 13.234 3.6 -1.56 1 94.12 87 LEU A C 1
ATOM 687 O O . LEU A 1 87 ? 13.422 2.654 -2.328 1 94.12 87 LEU A O 1
ATOM 691 N N . GLY A 1 88 ? 13.945 4.73 -1.617 1 93.12 88 GLY A N 1
ATOM 692 C CA . GLY A 1 88 ? 15.07 4.879 -2.525 1 93.12 88 GLY A CA 1
ATOM 693 C C . GLY A 1 88 ? 14.656 5.309 -3.922 1 93.12 88 GLY A C 1
ATOM 694 O O . GLY A 1 88 ? 15.5 5.41 -4.816 1 93.12 88 GLY A O 1
ATOM 695 N N . ALA A 1 89 ? 13.453 5.621 -4.172 1 97.06 89 ALA A N 1
ATOM 696 C CA . ALA A 1 89 ? 12.945 5.879 -5.516 1 97.06 89 ALA A CA 1
ATOM 697 C C . ALA A 1 89 ? 13.25 7.309 -5.957 1 97.06 89 ALA A C 1
ATOM 699 O O . ALA A 1 89 ? 13.156 7.633 -7.141 1 97.06 89 ALA A O 1
ATOM 700 N N . ALA A 1 90 ? 13.516 8.188 -4.992 1 97.81 90 ALA A N 1
ATOM 701 C CA . ALA A 1 90 ? 13.758 9.586 -5.336 1 97.81 90 ALA A CA 1
ATOM 702 C C . ALA A 1 90 ? 14.977 9.734 -6.242 1 97.81 90 ALA A C 1
ATOM 704 O O . ALA A 1 90 ? 16.031 9.156 -5.969 1 97.81 90 ALA A O 1
ATOM 705 N N . ILE A 1 91 ? 14.828 10.453 -7.223 1 97.62 91 ILE A N 1
ATOM 706 C CA . ILE A 1 91 ? 15.93 10.734 -8.148 1 97.62 91 ILE A CA 1
ATOM 707 C C . ILE A 1 91 ? 16.453 12.148 -7.906 1 97.62 91 ILE A C 1
ATOM 709 O O . ILE A 1 91 ? 15.711 13.117 -8.016 1 97.62 91 ILE A O 1
ATOM 713 N N . ALA A 1 92 ? 17.703 12.289 -7.578 1 96.94 92 ALA A N 1
ATOM 714 C CA . ALA A 1 92 ? 18.406 13.555 -7.371 1 96.94 92 ALA A CA 1
ATOM 715 C C . ALA A 1 92 ? 17.641 14.461 -6.414 1 96.94 92 ALA A C 1
ATOM 717 O O . ALA A 1 92 ? 17.297 15.594 -6.766 1 96.94 92 ALA A O 1
ATOM 718 N N . PRO A 1 93 ? 17.406 13.961 -5.234 1 96.94 93 PRO A N 1
ATOM 719 C CA . PRO A 1 93 ? 16.688 14.789 -4.273 1 96.94 93 PRO A CA 1
ATOM 720 C C . PRO A 1 93 ? 17.453 16.047 -3.867 1 96.94 93 PRO A C 1
ATOM 722 O O . PRO A 1 93 ? 18.688 16.062 -3.955 1 96.94 93 PRO A O 1
ATOM 725 N N . ASP A 1 94 ? 16.703 17.062 -3.414 1 97.56 94 ASP A N 1
ATOM 726 C CA . ASP A 1 94 ? 17.297 18.297 -2.898 1 97.56 94 ASP A CA 1
ATOM 727 C C . ASP A 1 94 ? 17.953 18.078 -1.54 1 97.56 94 ASP A C 1
ATOM 729 O O . ASP A 1 94 ? 18 16.938 -1.048 1 97.56 94 ASP A O 1
ATOM 733 N N . THR A 1 95 ? 18.391 19.156 -1.046 1 97.38 95 THR A N 1
ATOM 734 C CA . THR A 1 95 ? 19.031 19.109 0.266 1 97.38 95 THR A CA 1
ATOM 735 C C . THR A 1 95 ? 18 18.828 1.356 1 97.38 95 THR A C 1
ATOM 737 O O . THR A 1 95 ? 16.875 19.359 1.312 1 97.38 95 THR A O 1
ATOM 740 N N . TYR A 1 96 ? 18.484 18.031 2.199 1 97.75 96 TYR A N 1
ATOM 741 C CA . TYR A 1 96 ? 17.656 17.703 3.355 1 97.75 96 TYR A CA 1
ATOM 742 C C . TYR A 1 96 ? 17.547 18.891 4.297 1 97.75 96 TYR A C 1
ATOM 744 O O . TYR A 1 96 ? 18.547 19.5 4.66 1 97.75 96 TYR A O 1
ATOM 752 N N . HIS A 1 97 ? 16.297 19.234 4.645 1 97.38 97 HIS A N 1
ATOM 753 C CA . HIS A 1 97 ? 16.031 20.281 5.633 1 97.38 97 HIS A CA 1
ATOM 754 C C . HIS A 1 97 ? 15.852 19.688 7.027 1 97.38 97 HIS A C 1
ATOM 756 O O . HIS A 1 97 ? 14.742 19.328 7.422 1 97.38 97 HIS A O 1
ATOM 762 N N . GLU A 1 98 ? 16.812 19.656 7.82 1 95.25 98 GLU A N 1
ATOM 763 C CA . GLU A 1 98 ? 16.875 18.969 9.102 1 95.25 98 GLU A CA 1
ATOM 764 C C . GLU A 1 98 ? 15.844 19.531 10.078 1 95.25 98 GLU A C 1
ATOM 766 O O . GLU A 1 98 ? 15.188 18.781 10.797 1 95.25 98 GLU A O 1
ATOM 771 N N . ASP A 1 99 ? 15.656 20.828 10.094 1 94.94 99 ASP A N 1
ATOM 772 C CA . ASP A 1 99 ? 14.797 21.484 11.07 1 94.94 99 ASP A CA 1
ATOM 773 C C . ASP A 1 99 ? 13.336 21.109 10.852 1 94.94 99 ASP A C 1
ATOM 775 O O . ASP A 1 99 ? 12.555 21.031 11.805 1 94.94 99 ASP A O 1
ATOM 779 N N . ASP A 1 100 ? 13.008 20.859 9.617 1 94.88 100 ASP A N 1
ATOM 780 C CA . ASP A 1 100 ? 11.609 20.609 9.297 1 94.88 100 ASP A CA 1
ATOM 781 C C . ASP A 1 100 ? 11.406 19.156 8.875 1 94.88 100 ASP A C 1
ATOM 783 O O . ASP A 1 100 ? 10.289 18.75 8.539 1 94.88 100 ASP A O 1
ATOM 787 N N . ASP A 1 101 ? 12.477 18.391 8.828 1 97.62 101 ASP A N 1
ATOM 788 C CA . ASP A 1 101 ? 12.477 16.953 8.523 1 97.62 101 ASP A CA 1
ATOM 789 C C . ASP A 1 101 ? 11.859 16.688 7.148 1 97.62 101 ASP A C 1
ATOM 791 O O . ASP A 1 101 ? 10.93 15.898 7.023 1 97.62 101 ASP A O 1
ATOM 795 N N . TYR A 1 102 ? 12.391 17.312 6.086 1 97.38 102 TYR A N 1
ATOM 796 C CA . TYR A 1 102 ? 11.922 16.938 4.754 1 97.38 102 TYR A CA 1
ATOM 797 C C . TYR A 1 102 ? 13.008 17.188 3.709 1 97.38 102 TYR A C 1
ATOM 799 O O . TYR A 1 102 ? 13.945 17.953 3.943 1 97.38 102 TYR A O 1
ATOM 807 N N . LEU A 1 103 ? 12.992 16.578 2.672 1 97.38 103 LEU A N 1
ATOM 808 C CA . LEU A 1 103 ? 13.664 16.859 1.413 1 97.38 103 LEU A CA 1
ATOM 809 C C . LEU A 1 103 ? 12.695 16.766 0.24 1 97.38 103 LEU A C 1
ATOM 811 O O . LEU A 1 103 ? 11.648 16.125 0.347 1 97.38 103 LEU A O 1
ATOM 815 N N . LEU A 1 104 ? 12.984 17.438 -0.836 1 98.44 104 LEU A N 1
ATOM 816 C CA . LEU A 1 104 ? 12.117 17.469 -2.012 1 98.44 104 LEU A CA 1
ATOM 817 C C . LEU A 1 104 ? 12.805 16.828 -3.213 1 98.44 104 LEU A C 1
ATOM 819 O O . LEU A 1 104 ? 14.039 16.797 -3.281 1 98.44 104 LEU A O 1
ATOM 823 N N . CYS A 1 105 ? 12.031 16.312 -4.035 1 98.31 105 CYS A N 1
ATOM 824 C CA . CYS A 1 105 ? 12.531 15.898 -5.34 1 98.31 105 CYS A CA 1
ATOM 825 C C . CYS A 1 105 ? 11.445 16.016 -6.402 1 98.31 105 CYS A C 1
ATOM 827 O O . CYS A 1 105 ? 10.258 16.094 -6.082 1 98.31 105 CYS A O 1
ATOM 829 N N . ASP A 1 106 ? 11.844 16.031 -7.625 1 98.06 106 ASP A N 1
ATOM 830 C CA . ASP A 1 106 ? 10.906 16.266 -8.719 1 98.06 106 ASP A CA 1
ATOM 831 C C . ASP A 1 106 ? 10.469 14.945 -9.352 1 98.06 106 ASP A C 1
ATOM 833 O O . ASP A 1 106 ? 9.406 14.867 -9.977 1 98.06 106 ASP A O 1
ATOM 837 N N . THR A 1 107 ? 11.367 13.992 -9.203 1 97.75 107 THR A N 1
ATOM 838 C CA . THR A 1 107 ? 11.133 12.758 -9.938 1 97.75 107 THR A CA 1
ATOM 839 C C . THR A 1 107 ? 11.383 11.539 -9.047 1 97.75 107 THR A C 1
ATOM 841 O O . THR A 1 107 ? 12.32 11.531 -8.25 1 97.75 107 THR A O 1
ATOM 844 N N . VAL A 1 108 ? 10.516 10.547 -9.234 1 97.94 108 VAL A N 1
ATOM 845 C CA . VAL A 1 108 ? 10.695 9.258 -8.578 1 97.94 108 VAL A CA 1
ATOM 846 C C . VAL A 1 108 ? 10.57 8.133 -9.602 1 97.94 108 VAL A C 1
ATOM 848 O O . VAL A 1 108 ? 9.883 8.289 -10.617 1 97.94 108 VAL A O 1
ATOM 851 N N . SER A 1 109 ? 11.25 7.016 -9.25 1 96.94 109 SER A N 1
ATOM 852 C CA . SER A 1 109 ? 11.109 5.816 -10.07 1 96.94 109 SER A CA 1
ATOM 853 C C . SER A 1 109 ? 11.312 4.551 -9.242 1 96.94 109 SER A C 1
ATOM 855 O O . SER A 1 109 ? 12.328 4.402 -8.562 1 96.94 109 SER A O 1
ATOM 857 N N . PRO A 1 110 ? 10.414 3.666 -9.406 1 97.19 110 PRO A N 1
ATOM 858 C CA . PRO A 1 110 ? 9.148 3.775 -10.133 1 97.19 110 PRO A CA 1
ATOM 859 C C . PRO A 1 110 ? 8.141 4.68 -9.422 1 97.19 110 PRO A C 1
ATOM 861 O O . PRO A 1 110 ? 8.141 4.766 -8.188 1 97.19 110 PRO A O 1
ATOM 864 N N . ARG A 1 111 ? 7.32 5.305 -10.203 1 97.31 111 ARG A N 1
ATOM 865 C CA . ARG A 1 111 ? 6.234 6.105 -9.648 1 97.31 111 ARG A CA 1
ATOM 866 C C . ARG A 1 111 ? 4.996 5.25 -9.398 1 97.31 111 ARG A C 1
ATOM 868 O O . ARG A 1 111 ? 4.629 4.422 -10.234 1 97.31 111 ARG A O 1
ATOM 875 N N . GLN A 1 112 ? 4.418 5.477 -8.258 1 98.19 112 GLN A N 1
ATOM 876 C CA . GLN A 1 112 ? 3.15 4.848 -7.895 1 98.19 112 GLN A CA 1
ATOM 877 C C . GLN A 1 112 ? 2.055 5.895 -7.703 1 98.19 112 GLN A C 1
ATOM 879 O O . GLN A 1 112 ? 2.346 7.07 -7.477 1 98.19 112 GLN A O 1
ATOM 884 N N . THR A 1 113 ? 0.775 5.414 -7.785 1 97.31 113 THR A N 1
ATOM 885 C CA . THR A 1 113 ? -0.324 6.363 -7.645 1 97.31 113 THR A CA 1
ATOM 886 C C . THR A 1 113 ? -1.45 5.766 -6.805 1 97.31 113 THR A C 1
ATOM 888 O O . THR A 1 113 ? -1.836 4.613 -7.004 1 97.31 113 THR A O 1
ATOM 891 N N . LEU A 1 114 ? -1.954 6.551 -5.902 1 98.44 114 LEU A N 1
ATOM 892 C CA . LEU A 1 114 ? -3.131 6.238 -5.098 1 98.44 114 LEU A CA 1
ATOM 893 C C . LEU A 1 114 ? -4.246 7.242 -5.352 1 98.44 114 LEU A C 1
ATOM 895 O O . LEU A 1 114 ? -3.982 8.422 -5.586 1 98.44 114 LEU A O 1
ATOM 899 N N . HIS A 1 115 ? -5.438 6.766 -5.266 1 98.62 115 HIS A N 1
ATOM 900 C CA . HIS A 1 115 ? -6.637 7.598 -5.234 1 98.62 115 HIS A CA 1
ATOM 901 C C . HIS A 1 115 ? -7.43 7.379 -3.951 1 98.62 115 HIS A C 1
ATOM 903 O O . HIS A 1 115 ? -8.031 6.316 -3.76 1 98.62 115 HIS A O 1
ATOM 909 N N . LEU A 1 116 ? -7.438 8.375 -3.154 1 98.62 116 LEU A N 1
ATOM 910 C CA . LEU A 1 116 ? -8.078 8.258 -1.848 1 98.62 116 LEU A CA 1
ATOM 911 C C . LEU A 1 116 ? -9.484 8.836 -1.876 1 98.62 116 LEU A C 1
ATOM 913 O O . LEU A 1 116 ? -9.719 9.891 -2.48 1 98.62 116 LEU A O 1
ATOM 917 N N . GLN A 1 117 ? -10.344 8.195 -1.244 1 98.38 117 GLN A N 1
ATOM 918 C CA . GLN A 1 117 ? -11.688 8.648 -0.88 1 98.38 117 GLN A CA 1
ATOM 919 C C . GLN A 1 117 ? -11.828 8.789 0.633 1 98.38 117 GLN A C 1
ATOM 921 O O . GLN A 1 117 ? -10.992 8.273 1.389 1 98.38 117 GLN A O 1
ATOM 926 N N . PRO A 1 118 ? -12.875 9.562 1.05 1 98.38 118 PRO A N 1
ATOM 927 C CA . PRO A 1 118 ? -13.008 9.789 2.49 1 98.38 118 PRO A CA 1
ATOM 928 C C . PRO A 1 118 ? -12.992 8.484 3.291 1 98.38 118 PRO A C 1
ATOM 930 O O . PRO A 1 118 ? -13.641 7.512 2.91 1 98.38 118 PRO A O 1
ATOM 933 N N . GLY A 1 119 ? -12.227 8.516 4.406 1 97.88 119 GLY A N 1
ATOM 934 C CA . GLY A 1 119 ? -12.117 7.344 5.262 1 97.88 119 GLY A CA 1
ATOM 935 C C . GLY A 1 119 ? -10.938 6.461 4.918 1 97.88 119 GLY A C 1
ATOM 936 O O . GLY A 1 119 ? -10.602 5.543 5.672 1 97.88 119 GLY A O 1
ATOM 937 N N . MET A 1 120 ? -10.312 6.688 3.801 1 98.38 120 MET A N 1
ATOM 938 C CA . MET A 1 120 ? -9.094 5.957 3.449 1 98.38 120 MET A CA 1
ATOM 939 C C . MET A 1 120 ? -7.867 6.621 4.062 1 98.38 120 MET A C 1
ATOM 941 O O . MET A 1 120 ? -7.867 7.828 4.316 1 98.38 120 MET A O 1
ATOM 945 N N . PHE A 1 121 ? -6.844 5.824 4.305 1 98.75 121 PHE A N 1
ATOM 946 C CA . PHE A 1 121 ? -5.57 6.352 4.781 1 98.75 121 PHE A CA 1
ATOM 947 C C . PHE A 1 121 ? -4.402 5.691 4.055 1 98.75 121 PHE A C 1
ATOM 949 O O . PHE A 1 121 ? -4.547 4.594 3.51 1 98.75 121 PHE A O 1
ATOM 956 N N . ALA A 1 122 ? -3.295 6.352 4.027 1 98.75 122 ALA A N 1
ATOM 957 C CA . ALA A 1 122 ? -2.027 5.875 3.479 1 98.75 122 ALA A CA 1
ATOM 958 C C . ALA A 1 122 ? -0.876 6.152 4.441 1 98.75 122 ALA A C 1
ATOM 960 O O . ALA A 1 122 ? -0.772 7.25 4.996 1 98.75 122 ALA A O 1
ATOM 961 N N . ILE A 1 123 ? -0.085 5.195 4.637 1 98.44 123 ILE A N 1
ATOM 962 C CA . ILE A 1 123 ? 1.09 5.34 5.492 1 98.44 123 ILE A CA 1
ATOM 963 C C . ILE A 1 123 ? 2.352 5.359 4.633 1 98.44 123 ILE A C 1
ATOM 965 O O . ILE A 1 123 ? 2.584 4.441 3.838 1 98.44 123 ILE A O 1
ATOM 969 N N . PHE A 1 124 ? 3.102 6.379 4.805 1 98.31 124 PHE A N 1
ATOM 970 C CA . PHE A 1 124 ? 4.41 6.48 4.168 1 98.31 124 PHE A CA 1
ATOM 971 C C . PHE A 1 124 ? 5.52 6.469 5.211 1 98.31 124 PHE A C 1
ATOM 973 O O . PHE A 1 124 ? 5.617 7.383 6.031 1 98.31 124 PHE A O 1
ATOM 980 N N . LEU A 1 125 ? 6.375 5.512 5.16 1 96.19 125 LEU A N 1
ATOM 981 C CA . LEU A 1 125 ? 7.492 5.383 6.086 1 96.19 125 LEU A CA 1
ATOM 982 C C . LEU A 1 125 ? 8.625 6.336 5.715 1 96.19 125 LEU A C 1
ATOM 984 O O . LEU A 1 125 ? 8.664 6.852 4.598 1 96.19 125 LEU A O 1
ATOM 988 N N . PRO A 1 126 ? 9.562 6.551 6.707 1 96.19 126 PRO A N 1
ATOM 989 C CA . PRO A 1 126 ? 10.711 7.391 6.383 1 96.19 126 PRO A CA 1
ATOM 990 C C . PRO A 1 126 ? 11.469 6.906 5.145 1 96.19 126 PRO A C 1
ATOM 992 O O . PRO A 1 126 ? 11.672 5.703 4.977 1 96.19 126 PRO A O 1
ATOM 995 N N . GLY A 1 127 ? 11.773 7.855 4.27 1 95.81 127 GLY A N 1
ATOM 996 C CA . GLY A 1 127 ? 12.523 7.516 3.07 1 95.81 127 GLY A CA 1
ATOM 997 C C . GLY A 1 127 ? 11.641 7.281 1.861 1 95.81 127 GLY A C 1
ATOM 998 O O . GLY A 1 127 ? 12.133 7.109 0.746 1 95.81 127 GLY A O 1
ATOM 999 N N . GLU A 1 128 ? 10.344 7.258 1.996 1 97.56 128 GLU A N 1
ATOM 1000 C CA . GLU A 1 128 ? 9.422 7.047 0.882 1 97.56 128 GLU A CA 1
ATOM 1001 C C . GLU A 1 128 ? 8.883 8.375 0.357 1 97.56 128 GLU A C 1
ATOM 1003 O O . GLU A 1 128 ? 8.039 9.008 1.002 1 97.56 128 GLU A O 1
ATOM 1008 N N . PRO A 1 129 ? 9.344 8.766 -0.815 1 98.69 129 PRO A N 1
ATOM 1009 C CA . PRO A 1 129 ? 8.844 10.031 -1.364 1 98.69 129 PRO A CA 1
ATOM 1010 C C . PRO A 1 129 ? 7.363 9.961 -1.729 1 98.69 129 PRO A C 1
ATOM 1012 O O . PRO A 1 129 ? 6.895 8.953 -2.254 1 98.69 129 PRO A O 1
ATOM 1015 N N . HIS A 1 130 ? 6.602 10.984 -1.428 1 98.88 130 HIS A N 1
ATOM 1016 C CA . HIS A 1 130 ? 5.176 11.062 -1.723 1 98.88 130 HIS A CA 1
ATOM 1017 C C . HIS A 1 130 ? 4.75 12.5 -2.02 1 98.88 130 HIS A C 1
ATOM 1019 O O . HIS A 1 130 ? 5.383 13.445 -1.549 1 98.88 130 HIS A O 1
ATOM 1025 N N . LYS A 1 131 ? 3.818 12.641 -2.795 1 98.75 131 LYS A N 1
ATOM 1026 C CA . LYS A 1 131 ? 3.273 13.906 -3.283 1 98.75 131 LYS A CA 1
ATOM 1027 C C . LYS A 1 131 ? 1.762 13.969 -3.088 1 98.75 131 LYS A C 1
ATOM 1029 O O . LYS A 1 131 ? 0.999 13.656 -4.004 1 98.75 131 LYS A O 1
ATOM 1034 N N . PRO A 1 132 ? 1.324 14.391 -1.896 1 98.62 132 PRO A N 1
ATOM 1035 C CA . PRO A 1 132 ? -0.11 14.445 -1.607 1 98.62 132 PRO A CA 1
ATOM 1036 C C . PRO A 1 132 ? -0.78 15.688 -2.193 1 98.62 132 PRO A C 1
ATOM 1038 O O . PRO A 1 132 ? -0.095 16.594 -2.676 1 98.62 132 PRO A O 1
ATOM 1041 N N . GLY A 1 133 ? -2.088 15.703 -2.156 1 98.62 133 GLY A N 1
ATOM 1042 C CA . GLY A 1 133 ? -2.861 16.891 -2.475 1 98.62 133 GLY A CA 1
ATOM 1043 C C . GLY A 1 133 ? -3.055 17.094 -3.965 1 98.62 133 GLY A C 1
ATOM 1044 O O . GLY A 1 133 ? -3.258 18.234 -4.422 1 98.62 133 GLY A O 1
ATOM 1045 N N . CYS A 1 134 ? -2.871 16.062 -4.695 1 98.81 134 CYS A N 1
ATOM 1046 C CA . CYS A 1 134 ? -3.023 16.172 -6.145 1 98.81 134 CYS A CA 1
ATOM 1047 C C . CYS A 1 134 ? -4.473 15.961 -6.559 1 98.81 134 CYS A C 1
ATOM 1049 O O . CYS A 1 134 ? -5.223 15.266 -5.867 1 98.81 134 CYS A O 1
ATOM 1051 N N . ILE A 1 135 ? -4.793 16.484 -7.719 1 98.75 135 ILE A N 1
ATOM 1052 C CA . ILE A 1 135 ? -6.109 16.297 -8.32 1 98.75 135 ILE A CA 1
ATOM 1053 C C . ILE A 1 135 ? -6.277 14.836 -8.734 1 98.75 135 ILE A C 1
ATOM 1055 O O . ILE A 1 135 ? -5.438 14.281 -9.445 1 98.75 135 ILE A O 1
ATOM 1059 N N . SER A 1 136 ? -7.277 14.219 -8.289 1 97.12 136 SER A N 1
ATOM 1060 C CA . SER A 1 136 ? -7.629 12.875 -8.719 1 97.12 136 SER A CA 1
ATOM 1061 C C . SER A 1 136 ? -8.422 12.898 -10.023 1 97.12 136 SER A C 1
ATOM 1063 O O . SER A 1 136 ? -7.914 12.477 -11.07 1 97.12 136 SER A O 1
ATOM 1065 N N . GLU A 1 137 ? -9.664 13.414 -10.039 1 96.12 137 GLU A N 1
ATOM 1066 C CA . GLU A 1 137 ? -10.477 13.602 -11.234 1 96.12 137 GLU A CA 1
ATOM 1067 C C . GLU A 1 137 ? -10.68 15.078 -11.555 1 96.12 137 GLU A C 1
ATOM 1069 O O . GLU A 1 137 ? -10.469 15.508 -12.688 1 96.12 137 GLU A O 1
ATOM 1074 N N . THR A 1 138 ? -11.102 15.789 -10.539 1 97.69 138 THR A N 1
ATOM 1075 C CA . THR A 1 138 ? -11.32 17.219 -10.648 1 97.69 138 THR A CA 1
ATOM 1076 C C . THR A 1 138 ? -10.75 17.953 -9.438 1 97.69 138 THR A C 1
ATOM 1078 O O . THR A 1 138 ? -10.633 17.375 -8.352 1 97.69 138 THR A O 1
ATOM 1081 N N . ALA A 1 139 ? -10.383 19.172 -9.742 1 98.5 139 ALA A N 1
ATOM 1082 C CA . ALA A 1 139 ? -9.93 20.016 -8.625 1 98.5 139 ALA A CA 1
ATOM 1083 C C . ALA A 1 139 ? -11.031 20.172 -7.578 1 98.5 139 ALA A C 1
ATOM 1085 O O . ALA A 1 139 ? -12.195 20.359 -7.922 1 98.5 139 ALA A O 1
ATOM 1086 N N . GLN A 1 140 ? -10.688 20.078 -6.34 1 98.62 140 GLN A N 1
ATOM 1087 C CA . GLN A 1 140 ? -11.664 20.234 -5.27 1 98.62 140 GLN A CA 1
ATOM 1088 C C . GLN A 1 140 ? -10.977 20.516 -3.936 1 98.62 140 GLN A C 1
ATOM 1090 O O . GLN A 1 140 ? -9.789 20.234 -3.777 1 98.62 140 GLN A O 1
ATOM 1095 N N . THR A 1 141 ? -11.773 21.031 -3.037 1 98.75 141 THR A N 1
ATOM 1096 C CA . THR A 1 141 ? -11.312 21.234 -1.665 1 98.75 141 THR A CA 1
ATOM 1097 C C . THR A 1 141 ? -11.297 19.906 -0.911 1 98.75 141 THR A C 1
ATOM 1099 O O . THR A 1 141 ? -12.258 19.141 -0.975 1 98.75 141 THR A O 1
ATOM 1102 N N . ILE A 1 142 ? -10.18 19.641 -0.209 1 98.75 142 ILE A N 1
ATOM 1103 C CA . ILE A 1 142 ? -10.125 18.438 0.62 1 98.75 142 ILE A CA 1
ATOM 1104 C C . ILE A 1 142 ? -9.82 18.828 2.066 1 98.75 142 ILE A C 1
ATOM 1106 O O . ILE A 1 142 ? -9.219 19.875 2.324 1 98.75 142 ILE A O 1
ATOM 1110 N N . ASN A 1 143 ? -10.367 18.062 2.949 1 98.75 143 ASN A N 1
ATOM 1111 C CA . ASN A 1 143 ? -9.992 18.047 4.355 1 98.75 143 ASN A CA 1
ATOM 1112 C C . ASN A 1 143 ? -9.266 16.75 4.723 1 98.75 143 ASN A C 1
ATOM 1114 O O . ASN A 1 143 ? -9.711 15.656 4.355 1 98.75 143 ASN A O 1
ATOM 1118 N N . LYS A 1 144 ? -8.078 16.906 5.383 1 98.81 144 LYS A N 1
ATOM 1119 C CA . LYS A 1 144 ? -7.328 15.703 5.738 1 98.81 144 LYS A CA 1
ATOM 1120 C C . LYS A 1 144 ? -6.547 15.906 7.031 1 98.81 144 LYS A C 1
ATOM 1122 O O . LYS A 1 144 ? -6.348 17.047 7.469 1 98.81 144 LYS A O 1
ATOM 1127 N N . ALA A 1 145 ? -6.207 14.852 7.609 1 98.88 145 ALA A N 1
ATOM 1128 C CA . ALA A 1 145 ? -5.277 14.805 8.734 1 98.88 145 ALA A CA 1
ATOM 1129 C C . ALA A 1 145 ? -4.012 14.039 8.375 1 98.88 145 ALA A C 1
ATOM 1131 O O . ALA A 1 145 ? -4.078 12.961 7.785 1 98.88 145 ALA A O 1
ATOM 1132 N N . VAL A 1 146 ? -2.873 14.625 8.664 1 98.88 146 VAL A N 1
ATOM 1133 C CA . VAL A 1 146 ? -1.595 13.93 8.547 1 98.88 146 VAL A CA 1
ATOM 1134 C C . VAL A 1 146 ? -1.041 13.633 9.938 1 98.88 146 VAL A C 1
ATOM 1136 O O . VAL A 1 146 ? -0.58 14.539 10.633 1 98.88 146 VAL A O 1
ATOM 1139 N N . ILE A 1 147 ? -1.131 12.445 10.32 1 98.75 147 ILE A N 1
ATOM 1140 C CA . ILE A 1 147 ? -0.556 12.016 11.594 1 98.75 147 ILE A CA 1
ATOM 1141 C C . ILE A 1 147 ? 0.945 11.789 11.43 1 98.75 147 ILE A C 1
ATOM 1143 O O . ILE A 1 147 ? 1.367 10.961 10.617 1 98.75 147 ILE A O 1
ATOM 1147 N N . LYS A 1 148 ? 1.713 12.516 12.148 1 98.62 148 LYS A N 1
ATOM 1148 C CA . LYS A 1 148 ? 3.168 12.398 12.18 1 98.62 148 LYS A CA 1
ATOM 1149 C C . LYS A 1 148 ? 3.619 11.539 13.359 1 98.62 148 LYS A C 1
ATOM 1151 O O . LYS A 1 148 ? 3.273 11.828 14.508 1 98.62 148 LYS A O 1
ATOM 1156 N N . VAL A 1 149 ? 4.324 10.516 13.062 1 98.06 149 VAL A N 1
ATOM 1157 C CA . VAL A 1 149 ? 4.793 9.586 14.086 1 98.06 149 VAL A CA 1
ATOM 1158 C C . VAL A 1 149 ? 6.32 9.508 14.047 1 98.06 149 VAL A C 1
ATOM 1160 O O . VAL A 1 149 ? 6.902 9.109 13.039 1 98.06 149 VAL A O 1
ATOM 1163 N N . SER A 1 150 ? 6.945 9.859 15.148 1 97.12 150 SER A N 1
ATOM 1164 C CA . SER A 1 150 ? 8.391 9.688 15.211 1 97.12 150 SER A CA 1
ATOM 1165 C C . SER A 1 150 ? 8.789 8.227 15.031 1 97.12 150 SER A C 1
ATOM 1167 O O . SER A 1 150 ? 8.266 7.348 15.719 1 97.12 150 SER A O 1
ATOM 1169 N N . TYR A 1 151 ? 9.656 8.062 14.125 1 93.44 151 TYR A N 1
ATOM 1170 C CA . TYR A 1 151 ? 10.047 6.695 13.82 1 93.44 151 TYR A CA 1
ATOM 1171 C C . TYR A 1 151 ? 10.734 6.047 15.016 1 93.44 151 TYR A C 1
ATOM 1173 O O . TYR A 1 151 ? 10.688 4.824 15.188 1 93.44 151 TYR A O 1
ATOM 1181 N N . ARG A 1 152 ? 11.289 6.77 15.883 1 88.81 152 ARG A N 1
ATOM 1182 C CA . ARG A 1 152 ? 11.953 6.289 17.094 1 88.81 152 ARG A CA 1
ATOM 1183 C C . ARG A 1 152 ? 10.961 5.578 18.016 1 88.81 152 ARG A C 1
ATOM 1185 O O . ARG A 1 152 ? 11.336 4.676 18.766 1 88.81 152 ARG A O 1
ATOM 1192 N N . CYS A 1 153 ? 9.75 5.949 17.906 1 86.06 153 CYS A N 1
ATOM 1193 C CA . CYS A 1 153 ? 8.719 5.387 18.766 1 86.06 153 CYS A CA 1
ATOM 1194 C C . CYS A 1 153 ? 8.312 3.996 18.297 1 86.06 153 CYS A C 1
ATOM 1196 O O . CYS A 1 153 ? 7.684 3.244 19.047 1 86.06 153 CYS A O 1
ATOM 1198 N N . LEU A 1 154 ? 8.547 3.666 17.062 1 83.44 154 LEU A N 1
ATOM 1199 C CA . LEU A 1 154 ? 8.133 2.377 16.516 1 83.44 154 LEU A CA 1
ATOM 1200 C C . LEU A 1 154 ? 9.227 1.329 16.719 1 83.44 154 LEU A C 1
ATOM 1202 O O . LEU A 1 154 ? 8.961 0.128 16.641 1 83.44 154 LEU A O 1
ATOM 1206 N N . ARG A 1 155 ? 10.461 1.735 16.797 1 71.12 155 ARG A N 1
ATOM 1207 C CA . ARG A 1 155 ? 11.57 0.807 16.969 1 71.12 155 ARG A CA 1
ATOM 1208 C C . ARG A 1 155 ? 11.633 0.271 18.391 1 71.12 155 ARG A C 1
ATOM 1210 O O . ARG A 1 155 ? 11.367 1.005 19.344 1 71.12 155 ARG A O 1
ATOM 1217 N N . SER A 1 156 ? 10.922 -0.919 18.547 1 55.03 156 SER A N 1
ATOM 1218 C CA . SER A 1 156 ? 11.062 -1.545 19.859 1 55.03 156 SER A CA 1
ATOM 1219 C C . SER A 1 156 ? 12.469 -1.346 20.422 1 55.03 156 SER A C 1
ATOM 1221 O O . SER A 1 156 ? 13.461 -1.501 19.703 1 55.03 156 SER A O 1
ATOM 1223 N N . GLU A 1 157 ? 12.711 -0.577 21.484 1 35.88 157 GLU A N 1
ATOM 1224 C CA . GLU A 1 157 ? 13.953 -0.721 22.234 1 35.88 157 GLU A CA 1
ATOM 1225 C C . GLU A 1 157 ? 14.305 -2.191 22.453 1 35.88 157 GLU A C 1
ATOM 1227 O O . GLU A 1 157 ? 13.422 -3.029 22.625 1 35.88 157 GLU A O 1
ATOM 1232 N N . MET B 1 1 ? -3.719 -2.992 1.571 1 97.44 1 MET B N 1
ATOM 1233 C CA . MET B 1 1 ? -2.627 -3.219 0.626 1 97.44 1 MET B CA 1
ATOM 1234 C C . MET B 1 1 ? -1.314 -2.664 1.17 1 97.44 1 MET B C 1
ATOM 1236 O O . MET B 1 1 ? -1.284 -1.572 1.739 1 97.44 1 MET B O 1
ATOM 1240 N N . ILE B 1 2 ? -0.291 -3.455 1.035 1 98.06 2 ILE B N 1
ATOM 1241 C CA . ILE B 1 2 ? 1.036 -3.068 1.502 1 98.06 2 ILE B CA 1
ATOM 1242 C C . ILE B 1 2 ? 2.047 -3.217 0.367 1 98.06 2 ILE B C 1
ATOM 1244 O O . ILE B 1 2 ? 2.07 -4.242 -0.321 1 98.06 2 ILE B O 1
ATOM 1248 N N . LEU B 1 3 ? 2.801 -2.223 0.146 1 98.31 3 LEU B N 1
ATOM 1249 C CA . LEU B 1 3 ? 3.871 -2.238 -0.845 1 98.31 3 LEU B CA 1
ATOM 1250 C C . LEU B 1 3 ? 5.234 -2.139 -0.172 1 98.31 3 LEU B C 1
ATOM 1252 O O . LEU B 1 3 ? 5.422 -1.337 0.746 1 98.31 3 LEU B O 1
ATOM 1256 N N . GLY B 1 4 ? 6.18 -2.979 -0.58 1 97.25 4 GLY B N 1
ATOM 1257 C CA . GLY B 1 4 ? 7.52 -2.9 -0.019 1 97.25 4 GLY B CA 1
ATOM 1258 C C . GLY B 1 4 ? 8.578 -3.52 -0.913 1 97.25 4 GLY B C 1
ATOM 1259 O O . GLY B 1 4 ? 8.289 -3.896 -2.051 1 97.25 4 GLY B O 1
ATOM 1260 N N . LYS B 1 5 ? 9.836 -3.488 -0.434 1 97.31 5 LYS B N 1
ATOM 1261 C CA . LYS B 1 5 ? 10.992 -4.121 -1.062 1 97.31 5 LYS B CA 1
ATOM 1262 C C . LYS B 1 5 ? 11.57 -5.219 -0.174 1 97.31 5 LYS B C 1
ATOM 1264 O O . LYS B 1 5 ? 11.672 -5.051 1.044 1 97.31 5 LYS B O 1
ATOM 1269 N N . VAL B 1 6 ? 11.961 -6.281 -0.845 1 97.38 6 VAL B N 1
ATOM 1270 C CA . VAL B 1 6 ? 12.461 -7.43 -0.096 1 97.38 6 VAL B CA 1
ATOM 1271 C C . VAL B 1 6 ? 13.75 -7.055 0.627 1 97.38 6 VAL B C 1
ATOM 1273 O O . VAL B 1 6 ? 14.094 -7.645 1.654 1 97.38 6 VAL B O 1
ATOM 1276 N N . THR B 1 7 ? 14.453 -6.078 0.143 1 95 7 THR B N 1
ATOM 1277 C CA . THR B 1 7 ? 15.727 -5.676 0.726 1 95 7 THR B CA 1
ATOM 1278 C C . THR B 1 7 ? 15.508 -4.902 2.021 1 95 7 THR B C 1
ATOM 1280 O O . THR B 1 7 ? 16.453 -4.641 2.764 1 95 7 THR B O 1
ATOM 1283 N N . GLU B 1 8 ? 14.266 -4.602 2.375 1 93.56 8 GLU B N 1
ATOM 1284 C CA . GLU B 1 8 ? 13.992 -3.748 3.529 1 93.56 8 GLU B CA 1
ATOM 1285 C C . GLU B 1 8 ? 13.266 -4.516 4.629 1 93.56 8 GLU B C 1
ATOM 1287 O O . GLU B 1 8 ? 12.766 -3.92 5.578 1 93.56 8 GLU B O 1
ATOM 1292 N N . LEU B 1 9 ? 13.164 -5.727 4.531 1 94.38 9 LEU B N 1
ATOM 1293 C CA . LEU B 1 9 ? 12.328 -6.527 5.418 1 94.38 9 LEU B CA 1
ATOM 1294 C C . LEU B 1 9 ? 12.844 -6.461 6.852 1 94.38 9 LEU B C 1
ATOM 1296 O O . LEU B 1 9 ? 12.055 -6.484 7.801 1 94.38 9 LEU B O 1
ATOM 1300 N N . ASN B 1 10 ? 14.141 -6.332 7.008 1 89.81 10 ASN B N 1
ATOM 1301 C CA . ASN B 1 10 ? 14.727 -6.371 8.344 1 89.81 10 ASN B CA 1
ATOM 1302 C C . ASN B 1 10 ? 14.445 -5.086 9.117 1 89.81 10 ASN B C 1
ATOM 1304 O O . ASN B 1 10 ? 14.391 -5.094 10.344 1 89.81 10 ASN B O 1
ATOM 1308 N N . GLU B 1 11 ? 14.234 -4.023 8.414 1 85 11 GLU B N 1
ATOM 1309 C CA . GLU B 1 11 ? 14.062 -2.729 9.062 1 85 11 GLU B CA 1
ATOM 1310 C C . GLU B 1 11 ? 12.617 -2.258 8.977 1 85 11 GLU B C 1
ATOM 1312 O O . GLU B 1 11 ? 12.289 -1.156 9.422 1 85 11 GLU B O 1
ATOM 1317 N N . GLN B 1 12 ? 11.836 -3.127 8.508 1 86.31 12 GLN B N 1
ATOM 1318 C CA . GLN B 1 12 ? 10.445 -2.74 8.297 1 86.31 12 GLN B CA 1
ATOM 1319 C C . GLN B 1 12 ? 9.672 -2.711 9.609 1 86.31 12 GLN B C 1
ATOM 1321 O O . GLN B 1 12 ? 9.688 -3.688 10.359 1 86.31 12 GLN B O 1
ATOM 1326 N N . SER B 1 13 ? 8.969 -1.627 9.844 1 89.5 13 SER B N 1
ATOM 1327 C CA . SER B 1 13 ? 8.242 -1.492 11.102 1 89.5 13 SER B CA 1
ATOM 1328 C C . SER B 1 13 ? 6.754 -1.285 10.867 1 89.5 13 SER B C 1
ATOM 1330 O O . SER B 1 13 ? 5.973 -1.196 11.812 1 89.5 13 SER B O 1
ATOM 1332 N N . GLY B 1 14 ? 6.391 -1.229 9.719 1 94 14 GLY B N 1
ATOM 1333 C CA . GLY B 1 14 ? 4.992 -0.958 9.422 1 94 14 GLY B CA 1
ATOM 1334 C C . GLY B 1 14 ? 4.168 -2.215 9.219 1 94 14 GLY B C 1
ATOM 1335 O O . GLY B 1 14 ? 2.943 -2.191 9.344 1 94 14 GLY B O 1
ATOM 1336 N N . ILE B 1 15 ? 4.809 -3.273 8.953 1 96 15 ILE B N 1
ATOM 1337 C CA . ILE B 1 15 ? 4.152 -4.527 8.602 1 96 15 ILE B CA 1
ATOM 1338 C C . ILE B 1 15 ? 4.105 -5.449 9.82 1 96 15 ILE B C 1
ATOM 1340 O O . ILE B 1 15 ? 5.055 -5.5 10.602 1 96 15 ILE B O 1
ATOM 1344 N N . ALA B 1 16 ? 3.012 -6.156 9.984 1 94.81 16 ALA B N 1
ATOM 1345 C CA . ALA B 1 16 ? 2.885 -7.117 11.07 1 94.81 16 ALA B CA 1
ATOM 1346 C C . ALA B 1 16 ? 4.055 -8.102 11.078 1 94.81 16 ALA B C 1
ATOM 1348 O O . ALA B 1 16 ? 4.406 -8.656 10.039 1 94.81 16 ALA B O 1
ATOM 1349 N N . PRO B 1 17 ? 4.625 -8.367 12.266 1 93.81 17 PRO B N 1
ATOM 1350 C CA . PRO B 1 17 ? 5.809 -9.227 12.344 1 93.81 17 PRO B CA 1
ATOM 1351 C C . PRO B 1 17 ? 5.574 -10.609 11.742 1 93.81 17 PRO B C 1
ATOM 1353 O O . PRO B 1 17 ? 6.48 -11.18 11.133 1 93.81 17 PRO B O 1
ATOM 1356 N N . GLN B 1 18 ? 4.402 -11.133 11.891 1 94.06 18 GLN B N 1
ATOM 1357 C CA . GLN B 1 18 ? 4.109 -12.461 11.359 1 94.06 18 GLN B CA 1
ATOM 1358 C C . GLN B 1 18 ? 4.207 -12.477 9.836 1 94.06 18 GLN B C 1
ATOM 1360 O O . GLN B 1 18 ? 4.727 -13.43 9.25 1 94.06 18 GLN B O 1
ATOM 1365 N N . LEU B 1 19 ? 3.729 -11.469 9.195 1 96.19 19 LEU B N 1
ATOM 1366 C CA . LEU B 1 19 ? 3.807 -11.383 7.742 1 96.19 19 LEU B CA 1
ATOM 1367 C C . LEU B 1 19 ? 5.254 -11.227 7.285 1 96.19 19 LEU B C 1
ATOM 1369 O O . LEU B 1 19 ? 5.664 -11.836 6.293 1 96.19 19 LEU B O 1
ATOM 1373 N N . LEU B 1 20 ? 6.008 -10.445 8.023 1 96.44 20 LEU B N 1
ATOM 1374 C CA . LEU B 1 20 ? 7.426 -10.297 7.707 1 96.44 20 LEU B CA 1
ATOM 1375 C C . LEU B 1 20 ? 8.141 -11.641 7.773 1 96.44 20 LEU B C 1
ATOM 1377 O O . LEU B 1 20 ? 8.945 -11.961 6.895 1 96.44 20 LEU B O 1
ATOM 1381 N N . ALA B 1 21 ? 7.832 -12.336 8.812 1 96.19 21 ALA B N 1
ATOM 1382 C CA . ALA B 1 21 ? 8.445 -13.656 8.984 1 96.19 21 ALA B CA 1
ATOM 1383 C C . ALA B 1 21 ? 8.086 -14.578 7.828 1 96.19 21 ALA B C 1
ATOM 1385 O O . ALA B 1 21 ? 8.93 -15.336 7.34 1 96.19 21 ALA B O 1
ATOM 1386 N N . ILE B 1 22 ? 6.871 -14.539 7.387 1 97.44 22 ILE B N 1
ATOM 1387 C CA . ILE B 1 22 ? 6.391 -15.398 6.309 1 97.44 22 ILE B CA 1
ATOM 1388 C C . ILE B 1 22 ? 7.102 -15.031 5.004 1 97.44 22 ILE B C 1
ATOM 1390 O O . ILE B 1 22 ? 7.539 -15.914 4.262 1 97.44 22 ILE B O 1
ATOM 1394 N N . ILE B 1 23 ? 7.215 -13.766 4.707 1 98.31 23 ILE B N 1
ATOM 1395 C CA . ILE B 1 23 ? 7.906 -13.32 3.504 1 98.31 23 ILE B CA 1
ATOM 1396 C C . ILE B 1 23 ? 9.359 -13.797 3.535 1 98.31 23 ILE B C 1
ATOM 1398 O O . ILE B 1 23 ? 9.859 -14.344 2.547 1 98.31 23 ILE B O 1
ATOM 1402 N N . LYS B 1 24 ? 10.039 -13.586 4.676 1 98 24 LYS B N 1
ATOM 1403 C CA . LYS B 1 24 ? 11.43 -14.016 4.82 1 98 24 LYS B CA 1
ATOM 1404 C C . LYS B 1 24 ? 11.57 -15.516 4.613 1 98 24 LYS B C 1
ATOM 1406 O O . LYS B 1 24 ? 12.5 -15.977 3.943 1 98 24 LYS B O 1
ATOM 1411 N N . GLN B 1 25 ? 10.641 -16.234 5.203 1 98.06 25 GLN B N 1
ATOM 1412 C CA . GLN B 1 25 ? 10.648 -17.688 5.051 1 98.06 25 GLN B CA 1
ATOM 1413 C C . GLN B 1 25 ? 10.508 -18.094 3.582 1 98.06 25 GLN B C 1
ATOM 1415 O O . GLN B 1 25 ? 11.227 -18.969 3.102 1 98.06 25 GLN B O 1
ATOM 1420 N N . ALA B 1 26 ? 9.609 -17.531 2.908 1 98.5 26 ALA B N 1
ATOM 1421 C CA . ALA B 1 26 ? 9.391 -17.828 1.495 1 98.5 26 ALA B CA 1
ATOM 1422 C C . ALA B 1 26 ? 10.625 -17.484 0.664 1 98.5 26 ALA B C 1
ATOM 1424 O O . ALA B 1 26 ? 11.023 -18.25 -0.212 1 98.5 26 ALA B O 1
ATOM 1425 N N . LEU B 1 27 ? 11.242 -16.359 0.942 1 98.25 27 LEU B N 1
ATOM 1426 C CA . LEU B 1 27 ? 12.391 -15.898 0.179 1 98.25 27 LEU B CA 1
ATOM 1427 C C . LEU B 1 27 ? 13.602 -16.781 0.427 1 98.25 27 LEU B C 1
ATOM 1429 O O . LEU B 1 27 ? 14.453 -16.938 -0.451 1 98.25 27 LEU B O 1
ATOM 1433 N N . ALA B 1 28 ? 13.68 -17.297 1.591 1 98 28 ALA B N 1
ATOM 1434 C CA . ALA B 1 28 ? 14.781 -18.188 1.934 1 98 28 ALA B CA 1
ATOM 1435 C C . ALA B 1 28 ? 14.781 -19.422 1.036 1 98 28 ALA B C 1
ATOM 1437 O O . ALA B 1 28 ? 15.812 -20.078 0.868 1 98 28 ALA B O 1
ATOM 1438 N N . LEU B 1 29 ? 13.656 -19.766 0.398 1 98.25 29 LEU B N 1
ATOM 1439 C CA . LEU B 1 29 ? 13.555 -20.906 -0.507 1 98.25 29 LEU B CA 1
ATOM 1440 C C . LEU B 1 29 ? 14.07 -20.547 -1.896 1 98.25 29 LEU B C 1
ATOM 1442 O O . LEU B 1 29 ? 14.078 -21.391 -2.799 1 98.25 29 LEU B O 1
ATOM 1446 N N . ARG B 1 30 ? 14.445 -19.344 -2.139 1 98.38 30 ARG B N 1
ATOM 1447 C CA . ARG B 1 30 ? 15.008 -18.844 -3.387 1 98.38 30 ARG B CA 1
ATOM 1448 C C . ARG B 1 30 ? 14.062 -19.094 -4.555 1 98.38 30 ARG B C 1
ATOM 1450 O O . ARG B 1 30 ? 14.398 -19.812 -5.5 1 98.38 30 ARG B O 1
ATOM 1457 N N . PRO B 1 31 ? 12.938 -18.391 -4.469 1 98.44 31 PRO B N 1
ATOM 1458 C CA . PRO B 1 31 ? 11.914 -18.625 -5.488 1 98.44 31 PRO B CA 1
ATOM 1459 C C . PRO B 1 31 ? 12.445 -18.469 -6.91 1 98.44 31 PRO B C 1
ATOM 1461 O O . PRO B 1 31 ? 11.922 -19.078 -7.844 1 98.44 31 PRO B O 1
ATOM 1464 N N . GLU B 1 32 ? 13.445 -17.656 -7.121 1 97.62 32 GLU B N 1
ATOM 1465 C CA . GLU B 1 32 ? 14.008 -17.422 -8.445 1 97.62 32 GLU B CA 1
ATOM 1466 C C . GLU B 1 32 ? 14.625 -18.703 -9.016 1 97.62 32 GLU B C 1
ATOM 1468 O O . GLU B 1 32 ? 14.867 -18.797 -10.219 1 97.62 32 GLU B O 1
ATOM 1473 N N . THR B 1 33 ? 14.891 -19.672 -8.18 1 98.12 33 THR B N 1
ATOM 1474 C CA . THR B 1 33 ? 15.531 -20.922 -8.609 1 98.12 33 THR B CA 1
ATOM 1475 C C . THR B 1 33 ? 14.523 -22.062 -8.688 1 98.12 33 THR B C 1
ATOM 1477 O O . THR B 1 33 ? 14.867 -23.172 -9.102 1 98.12 33 THR B O 1
ATOM 1480 N N . LEU B 1 34 ? 13.336 -21.859 -8.281 1 98.12 34 LEU B N 1
ATOM 1481 C CA . LEU B 1 34 ? 12.32 -22.891 -8.227 1 98.12 34 LEU B CA 1
ATOM 1482 C C . LEU B 1 34 ? 11.594 -23.016 -9.562 1 98.12 34 LEU B C 1
ATOM 1484 O O . LEU B 1 34 ? 11.453 -22.031 -10.289 1 98.12 34 LEU B O 1
ATOM 1488 N N . SER B 1 35 ? 11.133 -24.219 -9.875 1 97.75 35 SER B N 1
ATOM 1489 C CA . SER B 1 35 ? 10.289 -24.438 -11.055 1 97.75 35 SER B CA 1
ATOM 1490 C C . SER B 1 35 ? 8.922 -23.781 -10.883 1 97.75 35 SER B C 1
ATOM 1492 O O . SER B 1 35 ? 8.469 -23.562 -9.758 1 97.75 35 SER B O 1
ATOM 1494 N N . ALA B 1 36 ? 8.32 -23.547 -12.008 1 97.94 36 ALA B N 1
ATOM 1495 C CA . ALA B 1 36 ? 6.953 -23.031 -11.969 1 97.94 36 ALA B CA 1
ATOM 1496 C C . ALA B 1 36 ? 6.012 -24.016 -11.281 1 97.94 36 ALA B C 1
ATOM 1498 O O . ALA B 1 36 ? 6.156 -25.234 -11.438 1 97.94 36 ALA B O 1
ATOM 1499 N N . GLY B 1 37 ? 5.059 -23.469 -10.586 1 98.31 37 GLY B N 1
ATOM 1500 C CA . GLY B 1 37 ? 4.09 -24.297 -9.898 1 98.31 37 GLY B CA 1
ATOM 1501 C C . GLY B 1 37 ? 4.02 -24.031 -8.406 1 98.31 37 GLY B C 1
ATOM 1502 O O . GLY B 1 37 ? 4.547 -23.031 -7.926 1 98.31 37 GLY B O 1
ATOM 1503 N N . ARG B 1 38 ? 3.254 -24.891 -7.695 1 98.19 38 ARG B N 1
ATOM 1504 C CA . ARG B 1 38 ? 2.998 -24.75 -6.266 1 98.19 38 ARG B CA 1
ATOM 1505 C C . ARG B 1 38 ? 4.133 -25.344 -5.438 1 98.19 38 ARG B C 1
ATOM 1507 O O . ARG B 1 38 ? 4.598 -26.453 -5.715 1 98.19 38 ARG B O 1
ATOM 1514 N N . HIS B 1 39 ? 4.609 -24.641 -4.477 1 98.56 39 HIS B N 1
ATOM 1515 C CA . HIS B 1 39 ? 5.598 -25.078 -3.494 1 98.56 39 HIS B CA 1
ATOM 1516 C C . HIS B 1 39 ? 5.094 -24.859 -2.072 1 98.56 39 HIS B C 1
ATOM 1518 O O . HIS B 1 39 ? 4.832 -23.719 -1.673 1 98.56 39 HIS B O 1
ATOM 1524 N N . GLU B 1 40 ? 5.027 -25.906 -1.287 1 97.94 40 GLU B N 1
ATOM 1525 C CA . GLU B 1 40 ? 4.527 -25.812 0.08 1 97.94 40 GLU B CA 1
ATOM 1526 C C . GLU B 1 40 ? 5.566 -25.188 1.01 1 97.94 40 GLU B C 1
ATOM 1528 O O . GLU B 1 40 ? 6.762 -25.469 0.883 1 97.94 40 GLU B O 1
ATOM 1533 N N . ILE B 1 41 ? 5.191 -24.453 1.89 1 97.38 41 ILE B N 1
ATOM 1534 C CA . ILE B 1 41 ? 6.02 -23.891 2.951 1 97.38 41 ILE B CA 1
ATOM 1535 C C . ILE B 1 41 ? 5.555 -24.422 4.305 1 97.38 41 ILE B C 1
ATOM 1537 O O . ILE B 1 41 ? 6.355 -24.969 5.074 1 97.38 41 ILE B O 1
ATOM 1541 N N . ASP B 1 42 ? 4.309 -24.344 4.645 1 96.62 42 ASP B N 1
ATOM 1542 C CA . ASP B 1 42 ? 3.65 -24.891 5.824 1 96.62 42 ASP B CA 1
ATOM 1543 C C . ASP B 1 42 ? 2.303 -25.516 5.457 1 96.62 42 ASP B C 1
ATOM 1545 O O . ASP B 1 42 ? 1.256 -25.047 5.914 1 96.62 42 ASP B O 1
ATOM 1549 N N . GLY B 1 43 ? 2.395 -26.562 4.652 1 95.88 43 GLY B N 1
ATOM 1550 C CA . GLY B 1 43 ? 1.197 -27.234 4.176 1 95.88 43 GLY B CA 1
ATOM 1551 C C . GLY B 1 43 ? 0.275 -26.312 3.389 1 95.88 43 GLY B C 1
ATOM 1552 O O . GLY B 1 43 ? 0.719 -25.609 2.48 1 95.88 43 GLY B O 1
ATOM 1553 N N . ASP B 1 44 ? -1.047 -26.375 3.799 1 95.81 44 ASP B N 1
ATOM 1554 C CA . ASP B 1 44 ? -2.057 -25.578 3.109 1 95.81 44 ASP B CA 1
ATOM 1555 C C . ASP B 1 44 ? -2.203 -24.203 3.756 1 95.81 44 ASP B C 1
ATOM 1557 O O . ASP B 1 44 ? -2.889 -23.328 3.219 1 95.81 44 ASP B O 1
ATOM 1561 N N . ASP B 1 45 ? -1.5 -24.016 4.793 1 97.06 45 ASP B N 1
ATOM 1562 C CA . ASP B 1 45 ? -1.614 -22.719 5.465 1 97.06 45 ASP B CA 1
ATOM 1563 C C . ASP B 1 45 ? -0.752 -21.672 4.781 1 97.06 45 ASP B C 1
ATOM 1565 O O . ASP B 1 45 ? -1.129 -20.5 4.719 1 97.06 45 ASP B O 1
ATOM 1569 N N . ILE B 1 46 ? 0.381 -22.062 4.34 1 98.19 46 ILE B N 1
ATOM 1570 C CA . ILE B 1 46 ? 1.3 -21.188 3.627 1 98.19 46 ILE B CA 1
ATOM 1571 C C . ILE B 1 46 ? 1.951 -21.938 2.475 1 98.19 46 ILE B C 1
ATOM 1573 O O . ILE B 1 46 ? 2.559 -23 2.682 1 98.19 46 ILE B O 1
ATOM 1577 N N . PHE B 1 47 ? 1.791 -21.438 1.312 1 98.56 47 PHE B N 1
ATOM 1578 C CA . PHE B 1 47 ? 2.469 -21.969 0.136 1 98.56 47 PHE B CA 1
ATOM 1579 C C . PHE B 1 47 ? 2.742 -20.859 -0.877 1 98.56 47 PHE B C 1
ATOM 1581 O O . PHE B 1 47 ? 2.316 -19.719 -0.688 1 98.56 47 PHE B O 1
ATOM 1588 N N . MET B 1 48 ? 3.492 -21.141 -1.909 1 98.69 48 MET B N 1
ATOM 1589 C CA . MET B 1 48 ? 3.766 -20.141 -2.938 1 98.69 48 MET B CA 1
ATOM 1590 C C . MET B 1 48 ? 3.598 -20.734 -4.332 1 98.69 48 MET B C 1
ATOM 1592 O O . MET B 1 48 ? 3.912 -21.906 -4.555 1 98.69 48 MET B O 1
ATOM 1596 N N . ASN B 1 49 ? 3.055 -20.031 -5.188 1 98.62 49 ASN B N 1
ATOM 1597 C CA . ASN B 1 49 ? 3.014 -20.328 -6.613 1 98.62 49 ASN B CA 1
ATOM 1598 C C . ASN B 1 49 ? 4.066 -19.531 -7.383 1 98.62 49 ASN B C 1
ATOM 1600 O O . ASN B 1 49 ? 4.059 -18.312 -7.367 1 98.62 49 ASN B O 1
ATOM 1604 N N . VAL B 1 50 ? 4.969 -20.25 -7.957 1 98.75 50 VAL B N 1
ATOM 1605 C CA . VAL B 1 50 ? 5.957 -19.625 -8.82 1 98.75 50 VAL B CA 1
ATOM 1606 C C . VAL B 1 50 ? 5.48 -19.672 -10.273 1 98.75 50 VAL B C 1
ATOM 1608 O O . VAL B 1 50 ? 5.027 -20.719 -10.75 1 98.75 50 VAL B O 1
ATOM 1611 N N . MET B 1 51 ? 5.578 -18.547 -10.945 1 98.44 51 MET B N 1
ATOM 1612 C CA . MET B 1 51 ? 5.016 -18.469 -12.289 1 98.44 51 MET B CA 1
ATOM 1613 C C . MET B 1 51 ? 5.875 -17.594 -13.195 1 98.44 51 MET B C 1
ATOM 1615 O O . MET B 1 51 ? 6.48 -16.625 -12.734 1 98.44 51 MET B O 1
ATOM 1619 N N . THR B 1 52 ? 5.914 -17.938 -14.453 1 98.5 52 THR B N 1
ATOM 1620 C CA . THR B 1 52 ? 6.492 -17.156 -15.539 1 98.5 52 THR B CA 1
ATOM 1621 C C . THR B 1 52 ? 5.492 -17.016 -16.688 1 98.5 52 THR B C 1
ATOM 1623 O O . THR B 1 52 ? 4.973 -18 -17.203 1 98.5 52 THR B O 1
ATOM 1626 N N . PHE B 1 53 ? 5.191 -15.773 -17.078 1 98.62 53 PHE B N 1
ATOM 1627 C CA . PHE B 1 53 ? 4.23 -15.555 -18.141 1 98.62 53 PHE B CA 1
ATOM 1628 C C . PHE B 1 53 ? 4.395 -14.164 -18.75 1 98.62 53 PHE B C 1
ATOM 1630 O O . PHE B 1 53 ? 5.109 -13.328 -18.203 1 98.62 53 PHE B O 1
ATOM 1637 N N . GLU B 1 54 ? 3.807 -13.93 -19.828 1 98.75 54 GLU B N 1
ATOM 1638 C CA . GLU B 1 54 ? 3.818 -12.633 -20.484 1 98.75 54 GLU B CA 1
ATOM 1639 C C . GLU B 1 54 ? 2.762 -11.703 -19.891 1 98.75 54 GLU B C 1
ATOM 1641 O O . GLU B 1 54 ? 1.623 -12.117 -19.672 1 98.75 54 GLU B O 1
ATOM 1646 N N . THR B 1 55 ? 3.127 -10.492 -19.594 1 98.81 55 THR B N 1
ATOM 1647 C CA . THR B 1 55 ? 2.143 -9.516 -19.141 1 98.81 55 THR B CA 1
ATOM 1648 C C . THR B 1 55 ? 1.117 -9.234 -20.219 1 98.81 55 THR B C 1
ATOM 1650 O O . THR B 1 55 ? 1.392 -9.43 -21.406 1 98.81 55 THR B O 1
ATOM 1653 N N . ALA B 1 56 ? -0.028 -8.797 -19.844 1 98.81 56 ALA B N 1
ATOM 1654 C CA . ALA B 1 56 ? -1.111 -8.523 -20.797 1 98.81 56 ALA B CA 1
ATOM 1655 C C . ALA B 1 56 ? -1.734 -7.156 -20.531 1 98.81 56 ALA B C 1
ATOM 1657 O O . ALA B 1 56 ? -1.523 -6.559 -19.484 1 98.81 56 ALA B O 1
ATOM 1658 N N . GLU B 1 57 ? -2.479 -6.707 -21.484 1 98.62 57 GLU B N 1
ATOM 1659 C CA . GLU B 1 57 ? -3.186 -5.441 -21.312 1 98.62 57 GLU B CA 1
ATOM 1660 C C . GLU B 1 57 ? -4.141 -5.5 -20.125 1 98.62 57 GLU B C 1
ATOM 1662 O O . GLU B 1 57 ? -4.895 -6.461 -19.969 1 98.62 57 GLU B O 1
ATOM 1667 N N . PRO B 1 58 ? -4.137 -4.465 -19.344 1 98 58 PRO B N 1
ATOM 1668 C CA . PRO B 1 58 ? -5.055 -4.461 -18.203 1 98 58 PRO B CA 1
ATOM 1669 C C . PRO B 1 58 ? -6.504 -4.711 -18.609 1 98 58 PRO B C 1
ATOM 1671 O O . PRO B 1 58 ? -7.242 -5.387 -17.891 1 98 58 PRO B O 1
ATOM 1674 N N . GLU B 1 59 ? -6.914 -4.156 -19.703 1 97 59 GLU B N 1
ATOM 1675 C CA . GLU B 1 59 ? -8.305 -4.242 -20.141 1 97 59 GLU B CA 1
ATOM 1676 C C . GLU B 1 59 ? -8.68 -5.676 -20.5 1 97 59 GLU B C 1
ATOM 1678 O O . GLU B 1 59 ? -9.867 -6.012 -20.578 1 97 59 GLU B O 1
ATOM 1683 N N . SER B 1 60 ? -7.711 -6.512 -20.797 1 97.94 60 SER B N 1
ATOM 1684 C CA . SER B 1 60 ? -7.973 -7.898 -21.172 1 97.94 60 SER B CA 1
ATOM 1685 C C . SER B 1 60 ? -8.055 -8.797 -19.938 1 97.94 60 SER B C 1
ATOM 1687 O O . SER B 1 60 ? -8.336 -9.992 -20.062 1 97.94 60 SER B O 1
ATOM 1689 N N . LYS B 1 61 ? -7.84 -8.297 -18.766 1 98.06 61 LYS B N 1
ATOM 1690 C CA . LYS B 1 61 ? -7.812 -9.062 -17.516 1 98.06 61 LYS B CA 1
ATOM 1691 C C . LYS B 1 61 ? -8.93 -8.625 -16.578 1 98.06 61 LYS B C 1
ATOM 1693 O O . LYS B 1 61 ? -9.516 -7.547 -16.75 1 98.06 61 LYS B O 1
ATOM 1698 N N . ARG B 1 62 ? -9.164 -9.445 -15.602 1 98.44 62 ARG B N 1
ATOM 1699 C CA . ARG B 1 62 ? -10.172 -9.172 -14.578 1 98.44 62 ARG B CA 1
ATOM 1700 C C . ARG B 1 62 ? -9.547 -9.109 -13.195 1 98.44 62 ARG B C 1
ATOM 1702 O O . ARG B 1 62 ? -8.438 -9.609 -12.984 1 98.44 62 ARG B O 1
ATOM 1709 N N . TYR B 1 63 ? -10.25 -8.398 -12.328 1 98.75 63 TYR B N 1
ATOM 1710 C CA . TYR B 1 63 ? -9.836 -8.406 -10.93 1 98.75 63 TYR B CA 1
ATOM 1711 C C . TYR B 1 63 ? -10.227 -9.719 -10.25 1 98.75 63 TYR B C 1
ATOM 1713 O O . TYR B 1 63 ? -11.312 -10.242 -10.484 1 98.75 63 TYR B O 1
ATOM 1721 N N . GLU B 1 64 ? -9.367 -10.172 -9.43 1 98.62 64 GLU B N 1
ATOM 1722 C CA . GLU B 1 64 ? -9.68 -11.297 -8.555 1 98.62 64 GLU B CA 1
ATOM 1723 C C . GLU B 1 64 ? -9.625 -10.883 -7.09 1 98.62 64 GLU B C 1
ATOM 1725 O O . GLU B 1 64 ? -8.898 -9.961 -6.723 1 98.62 64 GLU B O 1
ATOM 1730 N N . GLN B 1 65 ? -10.297 -11.562 -6.332 1 97.38 65 GLN B N 1
ATOM 1731 C CA . GLN B 1 65 ? -10.25 -11.391 -4.883 1 97.38 65 GLN B CA 1
ATOM 1732 C C . GLN B 1 65 ? -10.422 -12.727 -4.164 1 97.38 65 GLN B C 1
ATOM 1734 O O . GLN B 1 65 ? -11.078 -13.641 -4.68 1 97.38 65 GLN B O 1
ATOM 1739 N N . HIS B 1 66 ? -9.781 -12.836 -3.045 1 98.06 66 HIS B N 1
ATOM 1740 C CA . HIS B 1 66 ? -9.828 -14.047 -2.234 1 98.06 66 HIS B CA 1
ATOM 1741 C C . HIS B 1 66 ? -10.5 -13.781 -0.891 1 98.06 66 HIS B C 1
ATOM 1743 O O . HIS B 1 66 ? -10.609 -12.633 -0.459 1 98.06 66 HIS B O 1
ATOM 1749 N N . ARG B 1 67 ? -11.008 -14.891 -0.227 1 96.25 67 ARG B N 1
ATOM 1750 C CA . ARG B 1 67 ? -11.641 -14.766 1.083 1 96.25 67 ARG B CA 1
ATOM 1751 C C . ARG B 1 67 ? -10.828 -15.5 2.15 1 96.25 67 ARG B C 1
ATOM 1753 O O . ARG B 1 67 ? -10.859 -15.117 3.322 1 96.25 67 ARG B O 1
ATOM 1760 N N . GLU B 1 68 ? -10.133 -16.453 1.733 1 96.81 68 GLU B N 1
ATOM 1761 C CA . GLU B 1 68 ? -9.461 -17.312 2.697 1 96.81 68 GLU B CA 1
ATOM 1762 C C . GLU B 1 68 ? -7.977 -16.984 2.799 1 96.81 68 GLU B C 1
ATOM 1764 O O . GLU B 1 68 ? -7.395 -17.047 3.883 1 96.81 68 GLU B O 1
ATOM 1769 N N . TYR B 1 69 ? -7.406 -16.656 1.673 1 97.62 69 TYR B N 1
ATOM 1770 C CA . TYR B 1 69 ? -5.969 -16.422 1.634 1 97.62 69 TYR B CA 1
ATOM 1771 C C . TYR B 1 69 ? -5.66 -14.953 1.327 1 97.62 69 TYR B C 1
ATOM 1773 O O . TYR B 1 69 ? -6.379 -14.312 0.556 1 97.62 69 TYR B O 1
ATOM 1781 N N . LEU B 1 70 ? -4.656 -14.477 1.935 1 97.31 70 LEU B N 1
ATOM 1782 C CA . LEU B 1 70 ? -4.062 -13.258 1.385 1 97.31 70 LEU B CA 1
ATOM 1783 C C . LEU B 1 70 ? -2.957 -13.594 0.392 1 97.31 70 LEU B C 1
ATOM 1785 O O . LEU B 1 70 ? -2.396 -14.695 0.431 1 97.31 70 LEU B O 1
ATOM 1789 N N . ASP B 1 71 ? -2.725 -12.703 -0.523 1 98.44 71 ASP B N 1
ATOM 1790 C CA . ASP B 1 71 ? -1.7 -12.844 -1.555 1 98.44 71 ASP B CA 1
ATOM 1791 C C . ASP B 1 71 ? -0.519 -11.914 -1.285 1 98.44 71 ASP B C 1
ATOM 1793 O O . ASP B 1 71 ? -0.693 -10.703 -1.155 1 98.44 71 ASP B O 1
ATOM 1797 N N . ILE B 1 72 ? 0.627 -12.445 -1.219 1 98.69 72 ILE B N 1
ATOM 1798 C CA . ILE B 1 72 ? 1.851 -11.656 -1.29 1 98.69 72 ILE B CA 1
ATOM 1799 C C . ILE B 1 72 ? 2.514 -11.852 -2.65 1 98.69 72 ILE B C 1
ATOM 1801 O O . ILE B 1 72 ? 3.082 -12.914 -2.926 1 98.69 72 ILE B O 1
ATOM 1805 N N . GLN B 1 73 ? 2.398 -10.867 -3.475 1 98.88 73 GLN B N 1
ATOM 1806 C CA . GLN B 1 73 ? 2.979 -10.867 -4.812 1 98.88 73 GLN B CA 1
ATOM 1807 C C . GLN B 1 73 ? 4.426 -10.383 -4.785 1 98.88 73 GLN B C 1
ATOM 1809 O O . GLN B 1 73 ? 4.695 -9.242 -4.402 1 98.88 73 GLN B O 1
ATOM 1814 N N . VAL B 1 74 ? 5.344 -11.188 -5.156 1 98.88 74 VAL B N 1
ATOM 1815 C CA . VAL B 1 74 ? 6.754 -10.828 -5.219 1 98.88 74 VAL B CA 1
ATOM 1816 C C . VAL B 1 74 ? 7.242 -10.891 -6.664 1 98.88 74 VAL B C 1
ATOM 1818 O O . VAL B 1 74 ? 7.223 -11.953 -7.289 1 98.88 74 VAL B O 1
ATOM 1821 N N . LEU B 1 75 ? 7.707 -9.82 -7.148 1 98.94 75 LEU B N 1
ATOM 1822 C CA . LEU B 1 75 ? 8.219 -9.82 -8.516 1 98.94 75 LEU B CA 1
ATOM 1823 C C . LEU B 1 75 ? 9.695 -10.188 -8.547 1 98.94 75 LEU B C 1
ATOM 1825 O O . LEU B 1 75 ? 10.516 -9.547 -7.883 1 98.94 75 LEU B O 1
ATOM 1829 N N . ILE B 1 76 ? 10.016 -11.156 -9.281 1 98.75 76 ILE B N 1
ATOM 1830 C CA . ILE B 1 76 ? 11.375 -11.672 -9.352 1 98.75 76 ILE B CA 1
ATOM 1831 C C . ILE B 1 76 ? 12.102 -11.055 -10.547 1 98.75 76 ILE B C 1
ATOM 1833 O O . ILE B 1 76 ? 13.242 -10.609 -10.422 1 98.75 76 ILE B O 1
ATOM 1837 N N . SER B 1 77 ? 11.492 -11.016 -11.711 1 98.62 77 SER B N 1
ATOM 1838 C CA . SER B 1 77 ? 12.086 -10.383 -12.883 1 98.62 77 SER B CA 1
ATOM 1839 C C . SER B 1 77 ? 11.016 -9.742 -13.766 1 98.62 77 SER B C 1
ATOM 1841 O O . SER B 1 77 ? 9.844 -10.141 -13.719 1 98.62 77 SER B O 1
ATOM 1843 N N . GLY B 1 78 ? 11.484 -8.742 -14.578 1 98.44 78 GLY B N 1
ATOM 1844 C CA . GLY B 1 78 ? 10.586 -7.969 -15.43 1 98.44 78 GLY B CA 1
ATOM 1845 C C . GLY B 1 78 ? 9.977 -6.777 -14.719 1 98.44 78 GLY B C 1
ATOM 1846 O O . GLY B 1 78 ? 10.547 -6.25 -13.766 1 98.44 78 GLY B O 1
ATOM 1847 N N . GLU B 1 79 ? 8.883 -6.242 -15.328 1 98.62 79 GLU B N 1
ATOM 1848 C CA . GLU B 1 79 ? 8.078 -5.16 -14.766 1 98.62 79 GLU B CA 1
ATOM 1849 C C . GLU B 1 79 ? 6.59 -5.484 -14.844 1 98.62 79 GLU B C 1
ATOM 1851 O O . GLU B 1 79 ? 6.117 -6.039 -15.844 1 98.62 79 GLU B O 1
ATOM 1856 N N . GLU B 1 80 ? 5.941 -5.109 -13.789 1 98.75 80 GLU B N 1
ATOM 1857 C CA . GLU B 1 80 ? 4.535 -5.496 -13.711 1 98.75 80 GLU B CA 1
ATOM 1858 C C . GLU B 1 80 ? 3.678 -4.348 -13.188 1 98.75 80 GLU B C 1
ATOM 1860 O O . GLU B 1 80 ? 4.043 -3.684 -12.219 1 98.75 80 GLU B O 1
ATOM 1865 N N . ARG B 1 81 ? 2.609 -4.16 -13.836 1 98.75 81 ARG B N 1
ATOM 1866 C CA . ARG B 1 81 ? 1.546 -3.311 -13.312 1 98.75 81 ARG B CA 1
ATOM 1867 C C . ARG B 1 81 ? 0.474 -4.145 -12.617 1 98.75 81 ARG B C 1
ATOM 1869 O O . ARG B 1 81 ? 0.084 -5.203 -13.109 1 98.75 81 ARG B O 1
ATOM 1876 N N . ILE B 1 82 ? 0.015 -3.736 -11.484 1 98.81 82 ILE B N 1
ATOM 1877 C CA . ILE B 1 82 ? -1.105 -4.34 -10.773 1 98.81 82 ILE B CA 1
ATOM 1878 C C . ILE B 1 82 ? -2.15 -3.273 -10.453 1 98.81 82 ILE B C 1
ATOM 1880 O O . ILE B 1 82 ? -1.858 -2.297 -9.758 1 98.81 82 ILE B O 1
ATOM 1884 N N . ASP B 1 83 ? -3.322 -3.428 -10.977 1 98.62 83 ASP B N 1
ATOM 1885 C CA . ASP B 1 83 ? -4.453 -2.615 -10.539 1 98.62 83 ASP B CA 1
ATOM 1886 C C . ASP B 1 83 ? -5.18 -3.273 -9.367 1 98.62 83 ASP B C 1
ATOM 1888 O O . ASP B 1 83 ? -5.297 -4.5 -9.312 1 98.62 83 ASP B O 1
ATOM 1892 N N . PHE B 1 84 ? -5.625 -2.436 -8.469 1 98.81 84 PHE B N 1
ATOM 1893 C CA . PHE B 1 84 ? -6.328 -3.01 -7.328 1 98.81 84 PHE B CA 1
ATOM 1894 C C . PHE B 1 84 ? -7.309 -2.006 -6.734 1 98.81 84 PHE B C 1
ATOM 1896 O O . PHE B 1 84 ? -7.391 -0.864 -7.191 1 98.81 84 PHE B O 1
ATOM 1903 N N . GLY B 1 85 ? -8.109 -2.451 -5.84 1 98.12 85 GLY B N 1
ATOM 1904 C CA . GLY B 1 85 ? -8.984 -1.634 -5.012 1 98.12 85 GLY B CA 1
ATOM 1905 C C . GLY B 1 85 ? -8.938 -2.02 -3.543 1 98.12 85 GLY B C 1
ATOM 1906 O O . GLY B 1 85 ? -8.602 -3.154 -3.205 1 98.12 85 GLY B O 1
ATOM 1907 N N . PRO B 1 86 ? -9.227 -0.973 -2.719 1 96.69 86 PRO B N 1
ATOM 1908 C CA . PRO B 1 86 ? -9.336 -1.312 -1.298 1 96.69 86 PRO B CA 1
ATOM 1909 C C . PRO B 1 86 ? -10.5 -2.25 -1 1 96.69 86 PRO B C 1
ATOM 1911 O O . PRO B 1 86 ? -11.242 -2.627 -1.911 1 96.69 86 PRO B O 1
ATOM 1914 N N . LEU B 1 87 ? -10.547 -2.699 0.252 1 94.06 87 LEU B N 1
ATOM 1915 C CA . LEU B 1 87 ? -11.625 -3.58 0.69 1 94.06 87 LEU B CA 1
ATOM 1916 C C . LEU B 1 87 ? -12.984 -3.006 0.308 1 94.06 87 LEU B C 1
ATOM 1918 O O . LEU B 1 87 ? -13.258 -1.831 0.558 1 94.06 87 LEU B O 1
ATOM 1922 N N . GLY B 1 88 ? -13.828 -3.838 -0.324 1 93.19 88 GLY B N 1
ATOM 1923 C CA . GLY B 1 88 ? -15.18 -3.428 -0.667 1 93.19 88 GLY B CA 1
ATOM 1924 C C . GLY B 1 88 ? -15.258 -2.67 -1.979 1 93.19 88 GLY B C 1
ATOM 1925 O O . GLY B 1 88 ? -16.328 -2.205 -2.369 1 93.19 88 GLY B O 1
ATOM 1926 N N . ALA B 1 89 ? -14.234 -2.549 -2.717 1 97.06 89 ALA B N 1
ATOM 1927 C CA . ALA B 1 89 ? -14.188 -1.697 -3.902 1 97.06 89 ALA B CA 1
ATOM 1928 C C . ALA B 1 89 ? -14.789 -2.402 -5.113 1 97.06 89 ALA B C 1
ATOM 1930 O O . ALA B 1 89 ? -15.094 -1.764 -6.121 1 97.06 89 ALA B O 1
ATOM 1931 N N . ALA B 1 90 ? -14.875 -3.729 -5.059 1 97.81 90 ALA B N 1
ATOM 1932 C CA . ALA B 1 90 ? -15.391 -4.477 -6.207 1 97.81 90 ALA B CA 1
ATOM 1933 C C . ALA B 1 90 ? -16.828 -4.09 -6.512 1 97.81 90 ALA B C 1
ATOM 1935 O O . ALA B 1 90 ? -17.672 -4.035 -5.609 1 97.81 90 ALA B O 1
ATOM 1936 N N . ILE B 1 91 ? -17.078 -3.869 -7.691 1 97.62 91 ILE B N 1
ATOM 1937 C CA . ILE B 1 91 ? -18.438 -3.541 -8.141 1 97.62 91 ILE B CA 1
ATOM 1938 C C . ILE B 1 91 ? -19.047 -4.746 -8.844 1 97.62 91 ILE B C 1
ATOM 1940 O O . ILE B 1 91 ? -18.5 -5.238 -9.836 1 97.62 91 ILE B O 1
ATOM 1944 N N . ALA B 1 92 ? -20.141 -5.25 -8.359 1 96.75 92 ALA B N 1
ATOM 1945 C CA . ALA B 1 92 ? -20.906 -6.352 -8.922 1 96.75 92 ALA B CA 1
ATOM 1946 C C . ALA B 1 92 ? -20.016 -7.559 -9.203 1 96.75 92 ALA B C 1
ATOM 1948 O O . ALA B 1 92 ? -19.953 -8.039 -10.336 1 96.75 92 ALA B O 1
ATOM 1949 N N . PRO B 1 93 ? -19.391 -8.023 -8.188 1 96.75 93 PRO B N 1
ATOM 1950 C CA . PRO B 1 93 ? -18.531 -9.188 -8.391 1 96.75 93 PRO B CA 1
ATOM 1951 C C . PRO B 1 93 ? -19.312 -10.438 -8.805 1 96.75 93 PRO B C 1
ATOM 1953 O O . PRO B 1 93 ? -20.5 -10.555 -8.516 1 96.75 93 PRO B O 1
ATOM 1956 N N . ASP B 1 94 ? -18.594 -11.367 -9.477 1 97.56 94 ASP B N 1
ATOM 1957 C CA . ASP B 1 94 ? -19.156 -12.656 -9.859 1 97.56 94 ASP B CA 1
ATOM 1958 C C . ASP B 1 94 ? -19.344 -13.562 -8.648 1 97.56 94 ASP B C 1
ATOM 1960 O O . ASP B 1 94 ? -19.094 -13.148 -7.512 1 97.56 94 ASP B O 1
ATOM 1964 N N . THR B 1 95 ? -19.766 -14.727 -8.969 1 97.38 95 THR B N 1
ATOM 1965 C CA . THR B 1 95 ? -19.969 -15.711 -7.918 1 97.38 95 THR B CA 1
ATOM 1966 C C . THR B 1 95 ? -18.641 -16.172 -7.34 1 97.38 95 THR B C 1
ATOM 1968 O O . THR B 1 95 ? -17.672 -16.359 -8.078 1 97.38 95 THR B O 1
ATOM 1971 N N . TYR B 1 96 ? -18.75 -16.281 -6.086 1 97.75 96 TYR B N 1
ATOM 1972 C CA . TYR B 1 96 ? -17.578 -16.781 -5.375 1 97.75 96 TYR B CA 1
ATOM 1973 C C . TYR B 1 96 ? -17.344 -18.266 -5.668 1 97.75 96 TYR B C 1
ATOM 1975 O O . TYR B 1 96 ? -18.281 -19.062 -5.582 1 97.75 96 TYR B O 1
ATOM 1983 N N . HIS B 1 97 ? -16.109 -18.578 -6.051 1 97.38 97 HIS B N 1
ATOM 1984 C CA . HIS B 1 97 ? -15.703 -19.969 -6.254 1 97.38 97 HIS B CA 1
ATOM 1985 C C . HIS B 1 97 ? -15.047 -20.547 -5 1 97.38 97 HIS B C 1
ATOM 1987 O O . HIS B 1 97 ? -13.828 -20.438 -4.828 1 97.38 97 HIS B O 1
ATOM 1993 N N . GLU B 1 98 ? -15.719 -21.219 -4.195 1 95.25 98 GLU B N 1
ATOM 1994 C CA . GLU B 1 98 ? -15.297 -21.672 -2.873 1 95.25 98 GLU B CA 1
ATOM 1995 C C . GLU B 1 98 ? -14.109 -22.625 -2.967 1 95.25 98 GLU B C 1
ATOM 1997 O O . GLU B 1 98 ? -13.172 -22.531 -2.168 1 95.25 98 GLU B O 1
ATOM 2002 N N . ASP B 1 99 ? -14.102 -23.484 -3.941 1 94.88 99 ASP B N 1
ATOM 2003 C CA . ASP B 1 99 ? -13.086 -24.531 -4.055 1 94.88 99 ASP B CA 1
ATOM 2004 C C . ASP B 1 99 ? -11.719 -23.938 -4.367 1 94.88 99 ASP B C 1
ATOM 2006 O O . ASP B 1 99 ? -10.688 -24.469 -3.945 1 94.88 99 ASP B O 1
ATOM 2010 N N . ASP B 1 100 ? -11.742 -22.828 -5.047 1 94.81 100 ASP B N 1
ATOM 2011 C CA . ASP B 1 100 ? -10.484 -22.25 -5.48 1 94.81 100 ASP B CA 1
ATOM 2012 C C . ASP B 1 100 ? -10.219 -20.922 -4.773 1 94.81 100 ASP B C 1
ATOM 2014 O O . ASP B 1 100 ? -9.211 -20.25 -5.039 1 94.81 100 ASP B O 1
ATOM 2018 N N . ASP B 1 101 ? -11.156 -20.5 -3.943 1 97.62 101 ASP B N 1
ATOM 2019 C CA . ASP B 1 101 ? -11.047 -19.297 -3.115 1 97.62 101 ASP B CA 1
ATOM 2020 C C . ASP B 1 101 ? -10.836 -18.062 -3.975 1 97.62 101 ASP B C 1
ATOM 2022 O O . ASP B 1 101 ? -9.883 -17.312 -3.764 1 97.62 101 ASP B O 1
ATOM 2026 N N . TYR B 1 102 ? -11.734 -17.797 -4.922 1 97.38 102 TYR B N 1
ATOM 2027 C CA . TYR B 1 102 ? -11.641 -16.531 -5.641 1 97.38 102 TYR B CA 1
ATOM 2028 C C . TYR B 1 102 ? -13 -16.094 -6.156 1 97.38 102 TYR B C 1
ATOM 2030 O O . TYR B 1 102 ? -13.922 -16.906 -6.273 1 97.38 102 TYR B O 1
ATOM 2038 N N . LEU B 1 103 ? -13.211 -14.914 -6.375 1 97.44 103 LEU B N 1
ATOM 2039 C CA . LEU B 1 103 ? -14.258 -14.305 -7.184 1 97.44 103 LEU B CA 1
ATOM 2040 C C . LEU B 1 103 ? -13.672 -13.273 -8.148 1 97.44 103 LEU B C 1
ATOM 2042 O O . LEU B 1 103 ? -12.555 -12.789 -7.938 1 97.44 103 LEU B O 1
ATOM 2046 N N . LEU B 1 104 ? -14.359 -13 -9.219 1 98.44 104 LEU B N 1
ATOM 2047 C CA . LEU B 1 104 ? -13.891 -12.07 -10.242 1 98.44 104 LEU B CA 1
ATOM 2048 C C . LEU B 1 104 ? -14.812 -10.859 -10.336 1 98.44 104 LEU B C 1
ATOM 2050 O O . LEU B 1 104 ? -15.984 -10.938 -9.977 1 98.44 104 LEU B O 1
ATOM 2054 N N . CYS B 1 105 ? -14.258 -9.805 -10.719 1 98.25 105 CYS B N 1
ATOM 2055 C CA . CYS B 1 105 ? -15.062 -8.648 -11.102 1 98.25 105 CYS B CA 1
ATOM 2056 C C . CYS B 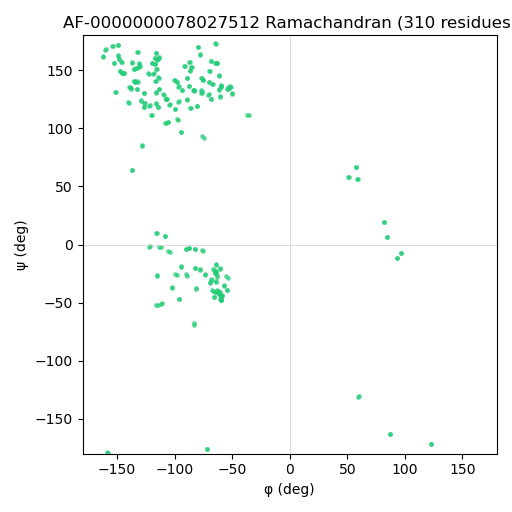1 105 ? -14.367 -7.836 -12.18 1 98.25 105 CYS B C 1
ATOM 2058 O O . CYS B 1 105 ? -13.164 -7.973 -12.391 1 98.25 105 CYS B O 1
ATOM 2060 N N . ASP B 1 106 ? -15.117 -7.008 -12.828 1 98 106 ASP B N 1
ATOM 2061 C CA . ASP B 1 106 ? -14.578 -6.262 -13.961 1 98 106 ASP B CA 1
ATOM 2062 C C . ASP B 1 106 ? -14.188 -4.844 -13.547 1 98 106 ASP B C 1
ATOM 2064 O O . ASP B 1 106 ? -13.367 -4.203 -14.211 1 98 106 ASP B O 1
ATOM 2068 N N . THR B 1 107 ? -14.859 -4.422 -12.5 1 97.69 107 THR B N 1
ATOM 2069 C CA . THR B 1 107 ? -14.703 -3.012 -12.156 1 97.69 107 THR B CA 1
ATOM 2070 C C . THR B 1 107 ? -14.5 -2.848 -10.648 1 97.69 107 THR B C 1
ATOM 2072 O O . THR B 1 107 ? -15.156 -3.525 -9.852 1 97.69 107 THR B O 1
ATOM 2075 N N . VAL B 1 108 ? -13.609 -1.928 -10.32 1 97.94 108 VAL B N 1
ATOM 2076 C CA . VAL B 1 108 ? -13.406 -1.537 -8.93 1 97.94 108 VAL B CA 1
ATOM 2077 C C . VAL B 1 108 ? -13.438 -0.015 -8.805 1 97.94 108 VAL B C 1
ATOM 2079 O O . VAL B 1 108 ? -13.109 0.696 -9.758 1 97.94 108 VAL B O 1
ATOM 2082 N N . SER B 1 109 ? -13.836 0.418 -7.598 1 96.94 109 SER B N 1
ATOM 2083 C CA . SER B 1 109 ? -13.789 1.846 -7.301 1 96.94 109 SER B CA 1
ATOM 2084 C C . SER B 1 109 ? -13.562 2.09 -5.809 1 96.94 109 SER B C 1
ATOM 2086 O O . SER B 1 109 ? -14.312 1.582 -4.973 1 96.94 109 SER B O 1
ATOM 2088 N N . PRO B 1 110 ? -12.648 2.93 -5.543 1 97.25 110 PRO B N 1
ATOM 2089 C CA . PRO B 1 110 ? -11.672 3.533 -6.453 1 97.25 110 PRO B CA 1
ATOM 2090 C C . PRO B 1 110 ? -10.633 2.533 -6.949 1 97.25 110 PRO B C 1
ATOM 2092 O O . PRO B 1 110 ? -10.281 1.599 -6.23 1 97.25 110 PRO B O 1
ATOM 2095 N N . ARG B 1 111 ? -10.172 2.764 -8.133 1 97.38 111 ARG B N 1
ATOM 2096 C CA . ARG B 1 111 ? -9.086 1.957 -8.68 1 97.38 111 ARG B CA 1
ATOM 2097 C C . ARG B 1 111 ? -7.73 2.527 -8.281 1 97.38 111 ARG B C 1
ATOM 2099 O O . ARG B 1 111 ? -7.523 3.74 -8.336 1 97.38 111 ARG B O 1
ATOM 2106 N N . GLN B 1 112 ? -6.879 1.634 -7.898 1 98.12 112 GLN B N 1
ATOM 2107 C CA . GLN B 1 112 ? -5.492 1.97 -7.602 1 98.12 112 GLN B CA 1
ATOM 2108 C C . GLN B 1 112 ? -4.535 1.258 -8.555 1 98.12 112 GLN B C 1
ATOM 2110 O O . GLN B 1 112 ? -4.898 0.251 -9.164 1 98.12 112 GLN B O 1
ATOM 2115 N N . THR B 1 113 ? -3.287 1.808 -8.648 1 97.38 113 THR B N 1
ATOM 2116 C CA . THR B 1 113 ? -2.33 1.197 -9.562 1 97.38 113 THR B CA 1
ATOM 2117 C C . THR B 1 113 ? -0.939 1.146 -8.938 1 97.38 113 THR B C 1
ATOM 2119 O O . THR B 1 113 ? -0.483 2.127 -8.344 1 97.38 113 THR B O 1
ATOM 2122 N N . LEU B 1 114 ? -0.299 0.025 -9.078 1 98.44 114 LEU B N 1
ATOM 2123 C CA . LEU B 1 114 ? 1.092 -0.186 -8.688 1 98.44 114 LEU B CA 1
ATOM 2124 C C . LEU B 1 114 ? 1.942 -0.55 -9.906 1 98.44 114 LEU B C 1
ATOM 2126 O O . LEU B 1 114 ? 1.472 -1.235 -10.812 1 98.44 114 LEU B O 1
ATOM 2130 N N . HIS B 1 115 ? 3.156 -0.125 -9.875 1 98.62 115 HIS B N 1
ATOM 2131 C CA . HIS B 1 115 ? 4.191 -0.561 -10.805 1 98.62 115 HIS B CA 1
ATOM 2132 C C . HIS B 1 115 ? 5.348 -1.228 -10.062 1 98.62 115 HIS B C 1
ATOM 2134 O O . HIS B 1 115 ? 6.105 -0.561 -9.359 1 98.62 115 HIS B O 1
ATOM 2140 N N . LEU B 1 116 ? 5.461 -2.486 -10.273 1 98.56 116 LEU B N 1
ATOM 2141 C CA . LEU B 1 116 ? 6.469 -3.258 -9.555 1 98.56 116 LEU B CA 1
ATOM 2142 C C . LEU B 1 116 ? 7.715 -3.453 -10.414 1 98.56 116 LEU B C 1
ATOM 2144 O O . LEU B 1 116 ? 7.617 -3.709 -11.609 1 98.56 116 LEU B O 1
ATOM 2148 N N . GLN B 1 117 ? 8.805 -3.346 -9.812 1 98.38 117 GLN B N 1
ATOM 2149 C CA . GLN B 1 117 ? 10.117 -3.742 -10.305 1 98.38 117 GLN B CA 1
ATOM 2150 C C . GLN B 1 117 ? 10.688 -4.902 -9.492 1 98.38 117 GLN B C 1
ATOM 2152 O O . GLN B 1 117 ? 10.195 -5.203 -8.406 1 98.38 117 GLN B O 1
ATOM 2157 N N . PRO B 1 118 ? 11.688 -5.605 -10.102 1 98.38 118 PRO B N 1
ATOM 2158 C CA . PRO B 1 118 ? 12.219 -6.773 -9.398 1 98.38 118 PRO B CA 1
ATOM 2159 C C . PRO B 1 118 ? 12.609 -6.461 -7.953 1 98.38 118 PRO B C 1
ATOM 2161 O O . PRO B 1 118 ? 13.234 -5.434 -7.688 1 98.38 118 PRO B O 1
ATOM 2164 N N . GLY B 1 119 ? 12.211 -7.379 -7.031 1 97.88 119 GLY B N 1
ATOM 2165 C CA . GLY B 1 119 ? 12.523 -7.199 -5.621 1 97.88 119 GLY B CA 1
ATOM 2166 C C . GLY B 1 119 ? 11.414 -6.5 -4.852 1 97.88 119 GLY B C 1
ATOM 2167 O O . GLY B 1 119 ? 11.438 -6.461 -3.621 1 97.88 119 GLY B O 1
ATOM 2168 N N . MET B 1 120 ? 10.461 -5.941 -5.539 1 98.38 120 MET B N 1
ATOM 2169 C CA . MET B 1 120 ? 9.305 -5.344 -4.879 1 98.38 120 MET B CA 1
ATOM 2170 C C . MET B 1 120 ? 8.234 -6.395 -4.602 1 98.38 120 MET B C 1
ATOM 2172 O O . MET B 1 120 ? 8.148 -7.398 -5.309 1 98.38 120 MET B O 1
ATOM 2176 N N . PHE B 1 121 ? 7.445 -6.148 -3.566 1 98.75 121 PHE B N 1
ATOM 2177 C CA . PHE B 1 121 ? 6.316 -7.016 -3.266 1 98.75 121 PHE B CA 1
ATOM 2178 C C . PHE B 1 121 ? 5.082 -6.191 -2.902 1 98.75 121 PHE B C 1
ATOM 2180 O O . PHE B 1 121 ? 5.203 -5.035 -2.498 1 98.75 121 PHE B O 1
ATOM 2187 N N . ALA B 1 122 ? 3.932 -6.77 -3.072 1 98.75 122 ALA B N 1
ATOM 2188 C CA . ALA B 1 122 ? 2.635 -6.215 -2.691 1 98.75 122 ALA B CA 1
ATOM 2189 C C . ALA B 1 122 ? 1.796 -7.246 -1.941 1 98.75 122 ALA B C 1
ATOM 2191 O O . ALA B 1 122 ? 1.718 -8.406 -2.35 1 98.75 122 ALA B O 1
ATOM 2192 N N . ILE B 1 123 ? 1.238 -6.832 -0.887 1 98.44 123 ILE B N 1
ATOM 2193 C CA . ILE B 1 123 ? 0.359 -7.695 -0.102 1 98.44 123 ILE B CA 1
ATOM 2194 C C . ILE B 1 123 ? -1.092 -7.254 -0.287 1 98.44 123 ILE B C 1
ATOM 2196 O O . ILE B 1 123 ? -1.426 -6.086 -0.069 1 98.44 123 ILE B O 1
ATOM 2200 N N . PHE B 1 124 ? -1.884 -8.18 -0.688 1 98.31 124 PHE B N 1
ATOM 2201 C CA . PHE B 1 124 ? -3.324 -7.965 -0.771 1 98.31 124 PHE B CA 1
ATOM 2202 C C . PHE B 1 124 ? -4.062 -8.844 0.227 1 98.31 124 PHE B C 1
ATOM 2204 O O . PHE B 1 124 ? -4.035 -10.07 0.118 1 98.31 124 PHE B O 1
ATOM 2211 N N . LEU B 1 125 ? -4.754 -8.258 1.141 1 96.19 125 LEU B N 1
ATOM 2212 C CA . LEU B 1 125 ? -5.52 -8.977 2.15 1 96.19 125 LEU B CA 1
ATOM 2213 C C . LEU B 1 125 ? -6.824 -9.508 1.565 1 96.19 125 LEU B C 1
ATOM 2215 O O . LEU B 1 125 ? -7.258 -9.07 0.501 1 96.19 125 LEU B O 1
ATOM 2219 N N . PRO B 1 126 ? -7.445 -10.5 2.314 1 96.19 126 PRO B N 1
ATOM 2220 C CA . PRO B 1 126 ? -8.742 -10.992 1.849 1 96.19 126 PRO B CA 1
ATOM 2221 C C . PRO B 1 126 ? -9.758 -9.867 1.642 1 96.19 126 PRO B C 1
ATOM 2223 O O . PRO B 1 126 ? -9.836 -8.938 2.453 1 96.19 126 PRO B O 1
ATOM 2226 N N . GLY B 1 127 ? -10.43 -9.93 0.499 1 95.81 127 GLY B N 1
ATOM 2227 C CA . GLY B 1 127 ? -11.453 -8.938 0.21 1 95.81 127 GLY B CA 1
ATOM 2228 C C . GLY B 1 127 ? -10.938 -7.793 -0.65 1 95.81 127 GLY B C 1
ATOM 2229 O O . GLY B 1 127 ? -11.719 -6.941 -1.085 1 95.81 127 GLY B O 1
ATOM 2230 N N . GLU B 1 128 ? -9.68 -7.703 -0.927 1 97.56 128 GLU B N 1
ATOM 2231 C CA . GLU B 1 128 ? -9.109 -6.641 -1.753 1 97.56 128 GLU B CA 1
ATOM 2232 C C . GLU B 1 128 ? -8.93 -7.102 -3.195 1 97.56 128 GLU B C 1
ATOM 2234 O O . GLU B 1 128 ? -8.031 -7.891 -3.492 1 97.56 128 GLU B O 1
ATOM 2239 N N . PRO B 1 129 ? -9.758 -6.598 -4.074 1 98.69 129 PRO B N 1
ATOM 2240 C CA . PRO B 1 129 ? -9.617 -7.008 -5.473 1 98.69 129 PRO B CA 1
ATOM 2241 C C . PRO B 1 129 ? -8.32 -6.508 -6.102 1 98.69 129 PRO B C 1
ATOM 2243 O O . PRO B 1 129 ? -7.895 -5.379 -5.844 1 98.69 129 PRO B O 1
ATOM 2246 N N . HIS B 1 130 ? -7.645 -7.32 -6.875 1 98.88 130 HIS B N 1
ATOM 2247 C CA . HIS B 1 130 ? -6.398 -6.977 -7.543 1 98.88 130 HIS B CA 1
ATOM 2248 C C . HIS B 1 130 ? -6.277 -7.691 -8.883 1 98.88 130 HIS B C 1
ATOM 2250 O O . HIS B 1 130 ? -6.855 -8.766 -9.078 1 98.88 130 HIS B O 1
ATOM 2256 N N . LYS B 1 131 ? -5.648 -7.113 -9.758 1 98.75 131 LYS B N 1
ATOM 2257 C CA . LYS B 1 131 ? -5.441 -7.562 -11.133 1 98.75 131 LYS B CA 1
ATOM 2258 C C . LYS B 1 131 ? -3.961 -7.547 -11.5 1 98.75 131 LYS B C 1
ATOM 2260 O O . LYS B 1 131 ? -3.473 -6.578 -12.086 1 98.75 131 LYS B O 1
ATOM 2265 N N . PRO B 1 132 ? -3.248 -8.625 -11.172 1 98.62 132 PRO B N 1
ATOM 2266 C CA . PRO B 1 132 ? -1.813 -8.688 -11.461 1 98.62 132 PRO B CA 1
ATOM 2267 C C . PRO B 1 132 ? -1.52 -9.031 -12.914 1 98.62 132 PRO B C 1
ATOM 2269 O O . PRO B 1 132 ? -2.43 -9.398 -13.664 1 98.62 132 PRO B O 1
ATOM 2272 N N . GLY B 1 133 ? -0.266 -8.906 -13.305 1 98.62 133 GLY B N 1
ATOM 2273 C CA . GLY B 1 133 ? 0.215 -9.391 -14.586 1 98.62 133 GLY B CA 1
ATOM 2274 C C . GLY B 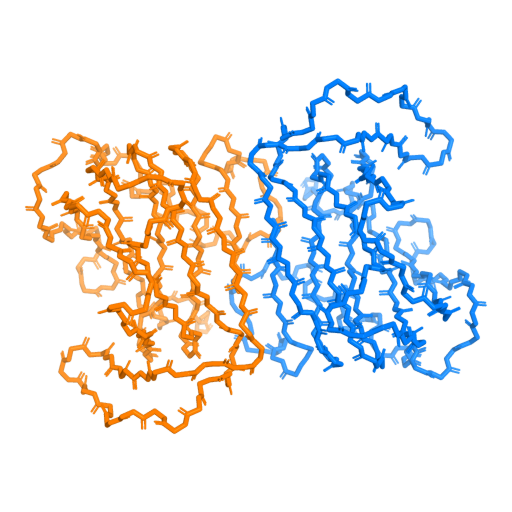1 133 ? -0.072 -8.445 -15.727 1 98.62 133 GLY B C 1
ATOM 2275 O O . GLY B 1 133 ? -0.163 -8.859 -16.891 1 98.62 133 GLY B O 1
ATOM 2276 N N . CYS B 1 134 ? -0.323 -7.234 -15.398 1 98.81 134 CYS B N 1
ATOM 2277 C CA . CYS B 1 134 ? -0.621 -6.25 -16.438 1 98.81 134 CYS B CA 1
ATOM 2278 C C . CYS B 1 134 ? 0.659 -5.621 -16.969 1 98.81 134 CYS B C 1
ATOM 2280 O O . CYS B 1 134 ? 1.664 -5.547 -16.266 1 98.81 134 CYS B O 1
ATOM 2282 N N . ILE B 1 135 ? 0.539 -5.109 -18.172 1 98.75 135 ILE B N 1
ATOM 2283 C CA . ILE B 1 135 ? 1.632 -4.375 -18.812 1 98.75 135 ILE B CA 1
ATOM 2284 C C . ILE B 1 135 ? 1.867 -3.061 -18.078 1 98.75 135 ILE B C 1
ATOM 2286 O O . ILE B 1 135 ? 0.937 -2.275 -17.875 1 98.75 135 ILE B O 1
ATOM 2290 N N . SER B 1 136 ? 3.025 -2.832 -17.656 1 97.12 136 SER B N 1
ATOM 2291 C CA . SER B 1 136 ? 3.414 -1.555 -17.062 1 97.12 136 SER B CA 1
ATOM 2292 C C . SER B 1 136 ? 3.77 -0.535 -18.141 1 97.12 136 SER B C 1
ATOM 2294 O O . SER B 1 136 ? 3.023 0.42 -18.359 1 97.12 136 SER B O 1
ATOM 2296 N N . GLU B 1 137 ? 4.887 -0.708 -18.875 1 96.06 137 GLU B N 1
ATOM 2297 C CA . GLU B 1 137 ? 5.277 0.135 -20 1 96.06 137 GLU B CA 1
ATOM 2298 C C . GLU B 1 137 ? 5.18 -0.626 -21.312 1 96.06 137 GLU B C 1
ATOM 2300 O O . GLU B 1 137 ? 4.602 -0.129 -22.281 1 96.06 137 GLU B O 1
ATOM 2305 N N . THR B 1 138 ? 5.781 -1.785 -21.312 1 97.62 138 THR B N 1
ATOM 2306 C CA . THR B 1 138 ? 5.77 -2.658 -22.484 1 97.62 138 THR B CA 1
ATOM 2307 C C . THR B 1 138 ? 5.484 -4.102 -22.078 1 97.62 138 THR B C 1
ATOM 2309 O O . THR B 1 138 ? 5.762 -4.5 -20.938 1 97.62 138 THR B O 1
ATOM 2312 N N . ALA B 1 139 ? 4.883 -4.777 -23.047 1 98.5 139 ALA B N 1
ATOM 2313 C CA . ALA B 1 139 ? 4.672 -6.203 -22.812 1 98.5 139 ALA B CA 1
ATOM 2314 C C . ALA B 1 139 ? 6 -6.926 -22.594 1 98.5 139 ALA B C 1
ATOM 2316 O O . ALA B 1 139 ? 6.98 -6.66 -23.281 1 98.5 139 ALA B O 1
ATOM 2317 N N . GLN B 1 140 ? 6.062 -7.789 -21.641 1 98.62 140 GLN B N 1
ATOM 2318 C CA . GLN B 1 140 ? 7.277 -8.547 -21.375 1 98.62 140 GLN B CA 1
ATOM 2319 C C . GLN B 1 140 ? 6.984 -9.781 -20.531 1 98.62 140 GLN B C 1
ATOM 2321 O O . GLN B 1 140 ? 5.938 -9.859 -19.875 1 98.62 140 GLN B O 1
ATOM 2326 N N . THR B 1 141 ? 7.926 -10.688 -20.562 1 98.75 141 THR B N 1
ATOM 2327 C CA . THR B 1 141 ? 7.867 -11.859 -19.703 1 98.75 141 THR B CA 1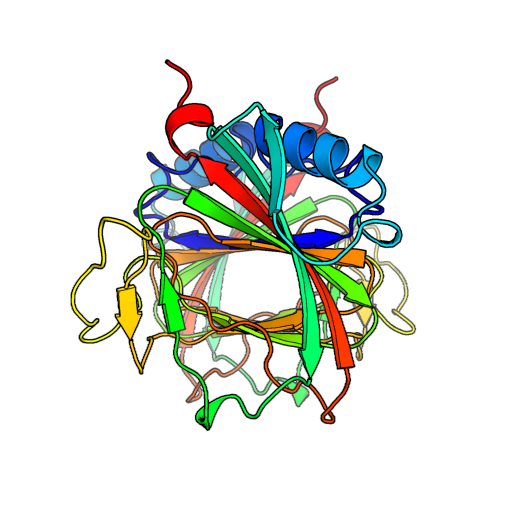
ATOM 2328 C C . THR B 1 141 ? 8.258 -11.492 -18.266 1 98.75 141 THR B C 1
ATOM 2330 O O . THR B 1 141 ? 9.25 -10.805 -18.047 1 98.75 141 THR B O 1
ATOM 2333 N N . ILE B 1 142 ? 7.434 -11.953 -17.297 1 98.75 142 ILE B N 1
ATOM 2334 C CA . ILE B 1 142 ? 7.785 -11.734 -15.898 1 98.75 142 ILE B CA 1
ATOM 2335 C C . ILE B 1 142 ? 7.875 -13.078 -15.18 1 98.75 142 ILE B C 1
ATOM 2337 O O . ILE B 1 142 ? 7.25 -14.055 -15.586 1 98.75 142 ILE B O 1
ATOM 2341 N N . ASN B 1 143 ? 8.766 -13.117 -14.234 1 98.75 143 ASN B N 1
ATOM 2342 C CA . ASN B 1 143 ? 8.828 -14.164 -13.219 1 98.75 143 ASN B CA 1
ATOM 2343 C C . ASN B 1 143 ? 8.422 -13.633 -11.844 1 98.75 143 ASN B C 1
ATOM 2345 O O . ASN B 1 143 ? 8.883 -12.57 -11.43 1 98.75 143 ASN B O 1
ATOM 2349 N N . LYS B 1 144 ? 7.465 -14.367 -11.195 1 98.81 144 LYS B N 1
ATOM 2350 C CA . LYS B 1 144 ? 7.02 -13.898 -9.891 1 98.81 144 LYS B CA 1
ATOM 2351 C C . LYS B 1 144 ? 6.629 -15.062 -8.984 1 98.81 144 LYS B C 1
ATOM 2353 O O . LYS B 1 144 ? 6.422 -16.188 -9.461 1 98.81 144 LYS B O 1
ATOM 2358 N N . ALA B 1 145 ? 6.625 -14.797 -7.754 1 98.88 145 ALA B N 1
ATOM 2359 C CA . ALA B 1 145 ? 6.086 -15.695 -6.734 1 98.88 145 ALA B CA 1
ATOM 2360 C C . ALA B 1 145 ? 4.883 -15.07 -6.035 1 98.88 145 ALA B C 1
ATOM 2362 O O . ALA B 1 145 ? 4.91 -13.898 -5.664 1 98.88 145 ALA B O 1
ATOM 2363 N N . VAL B 1 146 ? 3.814 -15.82 -5.938 1 98.88 146 VAL B N 1
ATOM 2364 C CA . VAL B 1 146 ? 2.664 -15.43 -5.129 1 98.88 146 VAL B CA 1
ATOM 2365 C C . VAL B 1 146 ? 2.59 -16.297 -3.875 1 98.88 146 VAL B C 1
ATOM 2367 O O . VAL B 1 146 ? 2.238 -17.469 -3.949 1 98.88 146 VAL B O 1
ATOM 2370 N N . ILE B 1 147 ? 2.947 -15.742 -2.807 1 98.75 147 ILE B N 1
ATOM 2371 C CA . ILE B 1 147 ? 2.838 -16.438 -1.527 1 98.75 147 ILE B CA 1
ATOM 2372 C C . ILE B 1 147 ? 1.4 -16.359 -1.019 1 98.75 147 ILE B C 1
ATOM 2374 O O . ILE B 1 147 ? 0.871 -15.258 -0.805 1 98.75 147 ILE B O 1
ATOM 2378 N N . LYS B 1 148 ? 0.79 -17.469 -0.862 1 98.62 148 LYS B N 1
ATOM 2379 C CA . LYS B 1 148 ? -0.559 -17.5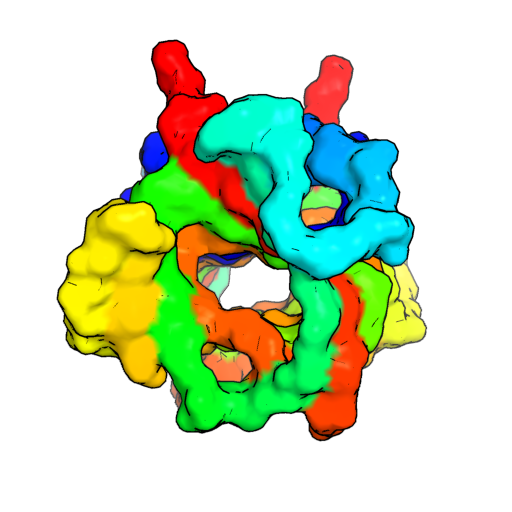94 -0.319 1 98.62 148 LYS B CA 1
ATOM 2380 C C . LYS B 1 148 ? -0.522 -17.906 1.173 1 98.62 148 LYS B C 1
ATOM 2382 O O . LYS B 1 148 ? 0.109 -18.891 1.59 1 98.62 148 LYS B O 1
ATOM 2387 N N . VAL B 1 149 ? -1.143 -17.094 1.933 1 98.06 149 VAL B N 1
ATOM 2388 C CA . VAL B 1 149 ? -1.163 -17.25 3.383 1 98.06 149 VAL B CA 1
ATOM 2389 C C . VAL B 1 149 ? -2.605 -17.359 3.869 1 98.06 149 VAL B C 1
ATOM 2391 O O . VAL B 1 149 ? -3.406 -16.438 3.689 1 98.06 149 VAL B O 1
ATOM 2394 N N . SER B 1 150 ? -2.92 -18.469 4.492 1 97.12 150 SER B N 1
ATOM 2395 C CA . SER B 1 150 ? -4.25 -18.594 5.082 1 97.12 150 SER B CA 1
ATOM 2396 C C . SER B 1 150 ? -4.484 -17.516 6.137 1 97.12 150 SER B C 1
ATOM 2398 O O . SER B 1 150 ? -3.668 -17.328 7.039 1 97.12 150 SER B O 1
ATOM 2400 N N . TYR B 1 151 ? -5.543 -16.859 5.938 1 93.38 151 TYR B N 1
ATOM 2401 C CA . TYR B 1 151 ? -5.82 -15.75 6.84 1 93.38 151 TYR B CA 1
ATOM 2402 C C . TYR B 1 151 ? -6.031 -16.25 8.266 1 93.38 151 TYR B C 1
ATOM 2404 O O . TYR B 1 151 ? -5.77 -15.516 9.227 1 93.38 151 TYR B O 1
ATOM 2412 N N . ARG B 1 152 ? -6.383 -17.438 8.461 1 88.81 152 ARG B N 1
ATOM 2413 C CA . ARG B 1 152 ? -6.586 -18.062 9.766 1 88.81 152 ARG B CA 1
ATOM 2414 C C . ARG B 1 152 ? -5.285 -18.094 10.562 1 88.81 152 ARG B C 1
ATOM 2416 O O . ARG B 1 152 ? -5.297 -18.062 11.789 1 88.81 152 ARG B O 1
ATOM 2423 N N . CYS B 1 153 ? -4.23 -18.125 9.867 1 86.25 153 CYS B N 1
ATOM 2424 C CA . CYS B 1 153 ? -2.926 -18.234 10.508 1 86.25 153 CYS B CA 1
ATOM 2425 C C . CYS B 1 153 ? -2.494 -16.891 11.086 1 86.25 153 CYS B C 1
ATOM 2427 O O . CYS B 1 153 ? -1.58 -16.828 11.906 1 86.25 153 CYS B O 1
ATOM 2429 N N . LEU B 1 154 ? -3.049 -15.805 10.609 1 83.75 154 LEU B N 1
ATOM 2430 C CA . LEU B 1 154 ? -2.646 -14.477 11.062 1 83.75 154 LEU B CA 1
ATOM 2431 C C . LEU B 1 154 ? -3.486 -14.031 12.258 1 83.75 154 LEU B C 1
ATOM 2433 O O . LEU B 1 154 ? -3.102 -13.117 12.984 1 83.75 154 LEU B O 1
ATOM 2437 N N . ARG B 1 155 ? -4.676 -14.539 12.398 1 71.06 155 ARG B N 1
ATOM 2438 C CA . ARG B 1 155 ? -5.562 -14.156 13.492 1 71.06 155 ARG B CA 1
ATOM 2439 C C . ARG B 1 155 ? -5.129 -14.812 14.797 1 71.06 155 ARG B C 1
ATOM 2441 O O . ARG B 1 155 ? -4.695 -15.961 14.812 1 71.06 155 ARG B O 1
ATOM 2448 N N . SER B 1 156 ? -4.266 -13.969 15.555 1 55.5 156 SER B N 1
ATOM 2449 C CA . SER B 1 156 ? -3.939 -14.484 16.875 1 55.5 156 SER B CA 1
ATOM 2450 C C . SER B 1 156 ? -5.137 -15.188 17.516 1 55.5 156 SER B C 1
ATOM 2452 O O . SER B 1 156 ? -6.258 -14.672 17.453 1 55.5 156 SER B O 1
ATOM 2454 N N . GLU B 1 157 ? -5.172 -16.484 17.719 1 36.53 157 GLU B N 1
ATOM 2455 C CA . GLU B 1 157 ? -6.121 -17.062 18.672 1 36.53 157 GLU B CA 1
ATOM 2456 C C . GLU B 1 157 ? -6.207 -16.234 19.938 1 36.53 157 GLU B C 1
ATOM 2458 O O . GLU B 1 157 ? -5.207 -15.664 20.391 1 36.53 157 GLU B O 1
#

Radius of gyration: 19.01 Å; Cα contacts (8 Å, |Δi|>4): 775; chains: 2; bounding box: 40×51×45 Å

Secondary structure (DSSP, 8-state):
-EEEEGGGGGG--SB-HHHHHHHHHHHHT-GGGSPSEEEEEETTTEEEEEEEEE-B-GGG--EEE-SSEEEEEEEEES-EEEEE--TT-EES----BTTTTBEEESEESS-EEEEE-TTEEEEE-TT--EEEEE-SSS--EEEEEEEEEEGGGTS--/-EEEEGGGGGG--SB-HHHHHHHHHHHHT-GGGSPSEEEEEETTTEEEEEEEEE-B-GGG--EEE-SSEEEEEEEEES-EEEEE--TT-EES----BTTTTBEEESEESS-EEEEE-TTEEEEE-TT--EEEEE-SSS--EEEEEEEEEEGGGTS--

Foldseek 3Di:
DDKDFQVCLVVDDPDDPVVSVLSVQVCVVVLVPDDAAWADRDPPQKIKGKDKDKFAAQQVWWWKFFAFWKKKKAWAADKKKKKKADAPFADPWDDADPVVGMITGHDGPPIDMDMDHHRMIDIGDGRIIMTIRHDDPDMDMTIIMIMIHGPVVVPDD/DDKDFQVCLVVDDPDDPVVSVLSVQVCVVVLVPDDAAWADRDPPQKIKG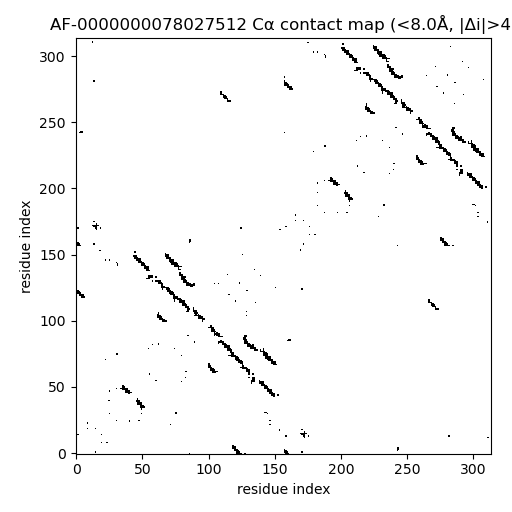KDKDKFAAQQVWWWKFFAFWKKKKAWAADKKKKKKADAPFADPWDDADPVVGMITGHDGPPIDMDMDHHRMIDIGDGRIIMTIRHDDPDIDMTIIMIMIHGPVVVPDD

pLDDT: mean 96.33, std 6.72, range [35.88, 98.94]

Sequence (314 aa):
MILGKVTELNEQSGIAPQLLAIIKQALALRPETLSAGRHEIDGDDIFMNVMTFETAEPESKRYEQHREYLDIQVLISGEERIDFGPLGAAIAPDTYHEDDDYLLCDTVSPRQTLHLQPGMFAIFLPGEPHKPGCISETAQTINKAVIKVSYRCLRSEMILGKVTELNEQSGIAPQLLAIIKQALALRPETLSAGRHEIDGDDIFMNVMTFETAEPESKRYEQHREYLDIQVLISGEERIDFGPLGAAIAPDTYHEDDDYLLCDTVSPRQTLHLQPGMFAIFLPGEPHKPGCISETAQTINKAVIKVSYRCLRSE

Solvent-accessible surface area (backbone atoms only — not comparable to full-atom values): 16155 Å² total; per-residue (Å²): 72,38,46,51,46,65,91,44,59,88,75,54,68,60,50,16,67,68,58,52,51,50,53,52,54,54,52,72,68,39,62,90,76,52,69,73,42,80,45,74,74,54,62,89,45,25,30,31,39,30,44,72,51,67,32,37,60,60,88,81,55,55,28,37,28,25,74,53,37,25,42,36,41,33,34,62,38,53,60,32,15,32,39,31,22,56,72,76,13,59,44,82,54,52,73,72,38,77,92,76,43,36,28,40,25,83,44,51,52,58,58,32,46,43,55,42,44,54,46,26,34,38,36,36,49,54,47,25,31,34,26,72,54,13,40,57,90,56,75,44,64,29,33,35,36,38,36,37,34,34,48,74,76,67,52,77,127,72,38,45,52,46,67,91,44,59,88,76,53,68,60,48,16,68,70,57,52,51,50,52,51,55,54,53,72,68,40,63,91,76,52,69,73,41,82,46,73,75,54,63,89,45,26,28,30,38,30,45,71,50,67,30,37,60,59,89,80,55,54,28,36,28,24,74,53,37,23,42,35,41,33,34,62,37,53,61,32,16,31,41,31,22,56,73,75,13,58,45,82,55,52,72,73,37,75,92,76,43,34,29,40,25,84,44,53,53,57,59,30,46,43,55,43,42,56,47,25,34,39,35,36,49,54,47,25,31,34,26,72,53,12,41,57,91,55,74,44,64,29,34,33,37,37,36,38,35,33,46,73,76,65,52,76,128

Nearest PDB structures (foldseek):
  1s4c-assembly2_B  TM=9.388E-01  e=1.436E-16  Haemophilus influenzae
  1s4c-assembly1_A  TM=9.359E-01  e=3.656E-15  Haemophilus influenzae
  1s4c-assembly2_C  TM=9.058E-01  e=9.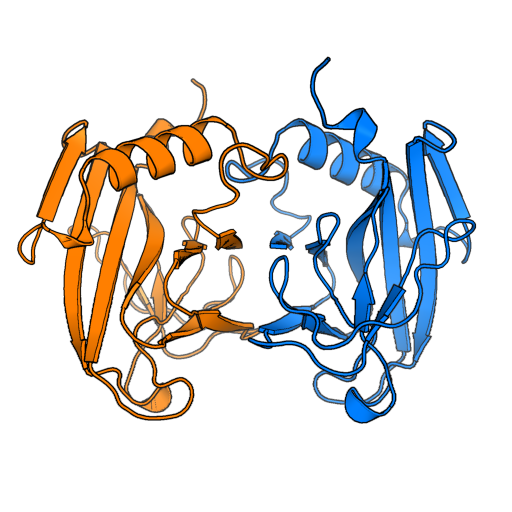826E-14  Haemophilus influenzae
  1s4c-assembly1_D  TM=8.903E-01  e=1.358E-13  Haemophilus influenzae
  4tsd-assembly1_A  TM=7.869E-01  e=7.098E-11  Helicobacter pylori 26695